Protein AF-0000000072234575 (afdb_homodimer)

Foldseek 3Di:
DVLVVLQVLCCCLLPVLLVVQCVVCVVVVPPVSNVLSVLLPVVSVVVVVVCVVCVVVCVVPPCSSVVSSVLSCCSRPVVNCNSVCCCVPPVVVVCVVCVVVVVVVVVVVVVVVLVVVVVVVVVVCVVCVVVVNHDPPPPPVSPPPCPDVVVVVVVVVVVVVVVD/DVLVVLQVLCCCLLPVLLVVQCVVCVVVVPPVSNVLSVLLPVVSVVVVVVCVVCVVVCVVPPCSSVVSSVLSCCSRPVVNCNSVCCCVPPVVVVCVVCVVVVVVVVVVVVVVVLVVVVVVVVVVCVVCVVVVNHDPPPPPVSPPPCPDVVVVVVVVVVVVVVVD

pLDDT: mean 76.98, std 18.95, range [28.36, 96.62]

Radius of gyration: 22.94 Å; Cα contacts (8 Å, |Δi|>4): 245; chains: 2; bounding box: 50×70×57 Å

Structure (mmCIF, N/CA/C/O backbone):
data_AF-0000000072234575-model_v1
#
loop_
_entity.id
_entity.type
_entity.pdbx_description
1 polymer 'HVA22 family protein'
#
loop_
_atom_site.group_PDB
_atom_site.id
_atom_site.type_symbol
_atom_site.label_atom_id
_atom_site.label_alt_id
_atom_site.label_comp_id
_atom_site.label_asym_id
_atom_site.label_entity_id
_atom_site.label_seq_id
_atom_site.pdbx_PDB_ins_code
_atom_site.Cartn_x
_atom_site.Cartn_y
_atom_site.Cartn_z
_atom_site.occupancy
_atom_site.B_iso_or_equiv
_atom_site.auth_seq_id
_atom_site.auth_comp_id
_atom_site.auth_asym_id
_atom_site.auth_atom_id
_atom_site.pdbx_PDB_model_num
ATOM 1 N N . MET A 1 1 ? 18.484 14.484 13.156 1 50.19 1 MET A N 1
ATOM 2 C CA . MET A 1 1 ? 17.422 14.102 14.078 1 50.19 1 MET A CA 1
ATOM 3 C C . MET A 1 1 ? 16.062 14.266 13.43 1 50.19 1 MET A C 1
ATOM 5 O O . MET A 1 1 ? 15.211 13.375 13.531 1 50.19 1 MET A O 1
ATOM 9 N N . GLY A 1 2 ? 15.859 15.5 12.727 1 59.53 2 GLY A N 1
ATOM 10 C CA . GLY A 1 2 ? 14.609 15.844 12.07 1 59.53 2 GLY A CA 1
ATOM 11 C C . GLY A 1 2 ? 14.203 14.852 11.008 1 59.53 2 GLY A C 1
ATOM 12 O O . GLY A 1 2 ? 13.031 14.477 10.906 1 59.53 2 GLY A O 1
ATOM 13 N N . ASN A 1 3 ? 15.18 14.156 10.57 1 73.94 3 ASN A N 1
ATOM 14 C CA . ASN A 1 3 ? 14.961 13.219 9.469 1 73.94 3 ASN A CA 1
ATOM 15 C C . ASN A 1 3 ? 14.406 11.891 9.977 1 73.94 3 ASN A C 1
ATOM 17 O O . ASN A 1 3 ? 13.5 11.32 9.367 1 73.94 3 ASN A O 1
ATOM 21 N N . THR A 1 4 ? 14.844 11.617 11.211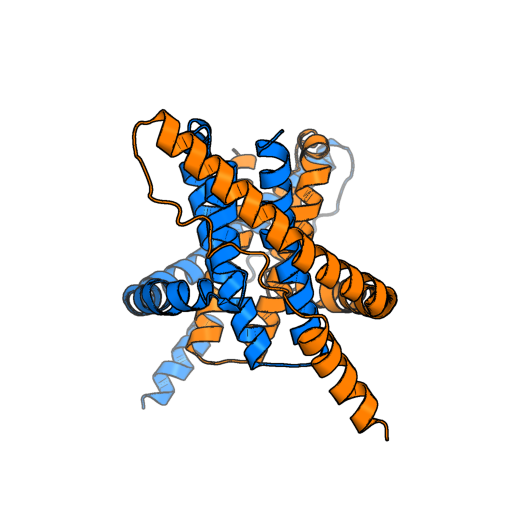 1 79.5 4 THR A N 1
ATOM 22 C CA . THR A 1 4 ? 14.398 10.352 11.773 1 79.5 4 THR A CA 1
ATOM 23 C C . THR A 1 4 ? 12.922 10.43 12.172 1 79.5 4 THR A C 1
ATOM 25 O O . THR A 1 4 ? 12.164 9.477 11.945 1 79.5 4 THR A O 1
ATOM 28 N N . ILE A 1 5 ? 12.562 11.531 12.703 1 81.81 5 ILE A N 1
ATOM 29 C CA . ILE A 1 5 ? 11.172 11.727 13.117 1 81.81 5 ILE A CA 1
ATOM 30 C C . ILE A 1 5 ? 10.266 11.711 11.891 1 81.81 5 ILE A C 1
ATOM 32 O O . ILE A 1 5 ? 9.188 11.117 11.914 1 81.81 5 ILE A O 1
ATOM 36 N N . SER A 1 6 ? 10.805 12.359 10.906 1 84.25 6 SER A N 1
ATOM 37 C CA . SER A 1 6 ? 10.016 12.398 9.672 1 84.25 6 SER A CA 1
ATOM 38 C C . SER A 1 6 ? 9.891 11.016 9.047 1 84.25 6 SER A C 1
ATOM 40 O O . SER A 1 6 ? 8.828 10.648 8.547 1 84.25 6 SER A O 1
ATOM 42 N N . LYS A 1 7 ? 10.906 10.328 9.172 1 85.25 7 LYS A N 1
ATOM 43 C CA . LYS A 1 7 ? 10.883 8.969 8.633 1 85.25 7 LYS A CA 1
ATOM 44 C C . LYS A 1 7 ? 9.922 8.086 9.422 1 85.25 7 LYS A C 1
ATOM 46 O O . LYS A 1 7 ? 9.203 7.273 8.836 1 85.25 7 LYS A O 1
ATOM 51 N N . LEU A 1 8 ? 9.961 8.203 10.68 1 85.44 8 LEU A N 1
ATOM 52 C CA . LEU A 1 8 ? 9.031 7.457 11.516 1 85.44 8 LEU A CA 1
ATOM 53 C C . LEU A 1 8 ? 7.594 7.852 11.211 1 85.44 8 LEU A C 1
ATOM 55 O O . LEU A 1 8 ? 6.715 6.988 11.125 1 85.44 8 LEU A O 1
ATOM 59 N N . GLY A 1 9 ? 7.402 9.117 11.07 1 87.25 9 GLY A N 1
ATOM 60 C CA . GLY A 1 9 ? 6.074 9.602 10.719 1 87.25 9 GLY A CA 1
ATOM 61 C C . GLY A 1 9 ? 5.566 9.062 9.398 1 87.25 9 GLY A C 1
ATOM 62 O O . GLY A 1 9 ? 4.391 8.711 9.281 1 87.25 9 GLY A O 1
ATOM 63 N N . CYS A 1 10 ? 6.449 8.969 8.461 1 88.62 10 CYS A N 1
ATOM 64 C CA . CYS A 1 10 ? 6.082 8.43 7.152 1 8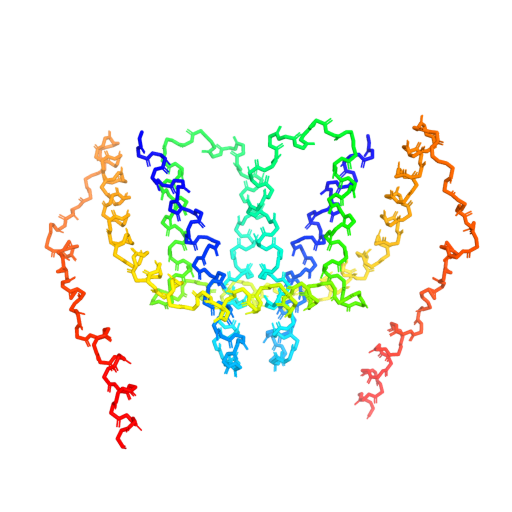8.62 10 CYS A CA 1
ATOM 65 C C . CYS A 1 10 ? 5.629 6.98 7.27 1 88.62 10 CYS A C 1
ATOM 67 O O . CYS A 1 10 ? 4.664 6.57 6.621 1 88.62 10 CYS A O 1
ATOM 69 N N . ASN A 1 11 ? 6.27 6.254 8.148 1 88.81 11 ASN A N 1
ATOM 70 C CA . ASN A 1 11 ? 5.891 4.859 8.344 1 88.81 11 ASN A CA 1
ATOM 71 C C . ASN A 1 11 ? 4.566 4.738 9.094 1 88.81 11 ASN A C 1
ATOM 73 O O . ASN A 1 11 ? 3.717 3.92 8.734 1 88.81 11 ASN A O 1
ATOM 77 N N . VAL A 1 12 ? 4.387 5.512 10.023 1 89.12 12 VAL A N 1
ATOM 78 C CA . VAL A 1 12 ? 3.186 5.449 10.859 1 89.12 12 VAL A CA 1
ATOM 79 C C . VAL A 1 12 ? 1.966 5.855 10.031 1 89.12 12 VAL A C 1
ATOM 81 O O . VAL A 1 12 ? 0.975 5.125 9.977 1 89.12 12 VAL A O 1
ATOM 84 N N . PHE A 1 13 ? 2.096 6.945 9.328 1 89.56 13 PHE A N 1
ATOM 85 C CA . PHE A 1 13 ? 0.929 7.477 8.633 1 89.56 13 PHE A CA 1
ATOM 86 C C . PHE A 1 13 ? 0.801 6.867 7.242 1 89.56 13 PHE A C 1
ATOM 88 O O . PHE A 1 13 ? -0.283 6.867 6.656 1 89.56 13 PHE A O 1
ATOM 95 N N . GLY A 1 14 ? 1.892 6.375 6.781 1 91.12 14 GLY A N 1
ATOM 96 C CA . GLY A 1 14 ? 1.865 5.75 5.469 1 91.12 14 GLY A CA 1
ATOM 97 C C . GLY A 1 14 ? 1.435 4.297 5.508 1 91.12 14 GLY A C 1
ATOM 98 O O . GLY A 1 14 ? 0.97 3.754 4.5 1 91.12 14 GLY A O 1
ATOM 99 N N . TYR A 1 15 ? 1.556 3.678 6.691 1 92.56 15 TYR A N 1
ATOM 100 C CA . TYR A 1 15 ? 1.275 2.248 6.754 1 92.56 15 TYR A CA 1
ATOM 101 C C . TYR A 1 15 ? 0.407 1.914 7.961 1 92.56 15 TYR A C 1
ATOM 103 O O . TYR A 1 15 ? -0.751 1.521 7.812 1 92.56 15 TYR A O 1
ATOM 111 N N . PHE A 1 16 ? 0.84 2.264 9.109 1 89.62 16 PHE A N 1
ATOM 112 C CA . PHE A 1 16 ? 0.189 1.789 10.32 1 89.62 16 PHE A CA 1
ATOM 113 C C . PHE A 1 16 ? -1.211 2.377 10.453 1 89.62 16 PHE A C 1
ATOM 115 O O . PHE A 1 16 ? -2.17 1.655 10.734 1 89.62 16 PHE A O 1
ATOM 122 N N . TYR A 1 17 ? -1.3 3.594 10.234 1 90.19 17 TYR A N 1
ATOM 123 C CA . TYR A 1 17 ? -2.586 4.262 10.398 1 90.19 17 TYR A CA 1
ATOM 124 C C . TYR A 1 17 ? -3.6 3.744 9.383 1 90.19 17 TYR A C 1
ATOM 126 O O . TYR A 1 17 ? -4.699 3.32 9.758 1 90.19 17 TYR A O 1
ATOM 134 N N . PRO A 1 18 ? -3.229 3.752 8.141 1 92.38 18 PRO A N 1
ATOM 135 C CA . PRO A 1 18 ? -4.18 3.201 7.176 1 92.38 18 PRO A CA 1
ATOM 136 C C . PRO A 1 18 ? -4.504 1.732 7.438 1 92.38 18 PRO A C 1
ATOM 138 O O . PRO A 1 18 ? -5.621 1.287 7.172 1 92.38 18 PRO A O 1
ATOM 141 N N . ILE A 1 19 ? -3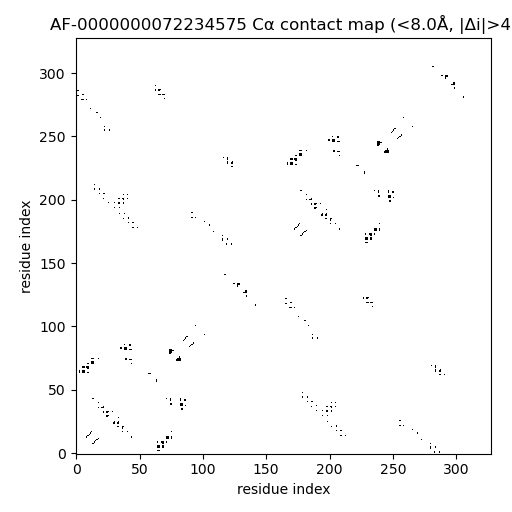.525 0.956 7.887 1 92.88 19 ILE A N 1
ATOM 142 C CA . ILE A 1 19 ? -3.758 -0.449 8.203 1 92.88 19 ILE A CA 1
ATOM 143 C C . ILE A 1 19 ? -4.844 -0.566 9.273 1 92.88 19 ILE A C 1
ATOM 145 O O . ILE A 1 19 ? -5.793 -1.336 9.117 1 92.88 19 ILE A O 1
ATOM 149 N N . TYR A 1 20 ? -4.699 0.208 10.234 1 90.88 20 TYR A N 1
ATOM 150 C CA . TYR A 1 20 ? -5.652 0.19 11.336 1 90.88 20 TYR A CA 1
ATOM 151 C C . TYR A 1 20 ? -7.047 0.584 10.867 1 90.88 20 TYR A C 1
ATOM 153 O O . TYR A 1 20 ? -8.031 -0.083 11.195 1 90.88 20 TYR A O 1
ATOM 161 N N . CYS A 1 21 ? -7.207 1.616 10.18 1 91.94 21 CYS A N 1
ATOM 162 C CA . CYS A 1 21 ? -8.492 2.117 9.719 1 91.94 21 CYS A CA 1
ATOM 163 C C . CYS A 1 21 ? -9.148 1.138 8.75 1 91.94 21 CYS A C 1
ATOM 165 O O . CYS A 1 21 ? -10.359 0.933 8.797 1 91.94 21 CYS A O 1
ATOM 167 N N . THR A 1 22 ? -8.32 0.582 7.887 1 94.69 22 THR A N 1
ATOM 168 C CA . THR A 1 22 ? -8.844 -0.399 6.945 1 94.69 22 THR A CA 1
ATOM 169 C C . THR A 1 22 ? -9.359 -1.633 7.68 1 94.69 22 THR A C 1
ATOM 171 O O . THR A 1 22 ? -10.438 -2.143 7.371 1 94.69 22 THR A O 1
ATOM 174 N N . LEU A 1 23 ? -8.609 -2.047 8.672 1 93.62 23 LEU A N 1
ATOM 175 C CA . LEU A 1 23 ? -9.016 -3.197 9.469 1 93.62 23 LEU A CA 1
ATOM 176 C C . LEU A 1 23 ? -10.344 -2.928 10.172 1 93.62 23 LEU A C 1
ATOM 178 O O . LEU A 1 23 ? -11.227 -3.791 10.195 1 93.62 23 LEU A O 1
ATOM 182 N N . THR A 1 24 ? -10.422 -1.809 10.742 1 92.31 24 THR A N 1
ATOM 183 C CA . THR A 1 24 ? -11.641 -1.434 11.453 1 92.31 24 THR A CA 1
ATOM 184 C C . THR A 1 24 ? -12.828 -1.373 10.5 1 92.31 24 THR A C 1
ATOM 186 O O . THR A 1 24 ? -13.922 -1.85 10.828 1 92.31 24 THR A O 1
ATOM 189 N N . ALA A 1 25 ? -12.633 -0.806 9.328 1 94.31 25 ALA A N 1
ATOM 190 C CA . ALA A 1 25 ? -13.703 -0.698 8.336 1 94.31 25 ALA A CA 1
ATOM 191 C C . ALA A 1 25 ? -14.148 -2.078 7.863 1 94.31 25 ALA A C 1
ATOM 193 O O . ALA A 1 25 ? -15.344 -2.322 7.688 1 94.31 25 ALA A O 1
ATOM 194 N N . LEU A 1 26 ? -13.18 -2.943 7.66 1 95.25 26 LEU A N 1
ATOM 195 C CA . LEU A 1 26 ? -13.477 -4.289 7.188 1 95.25 26 LEU A CA 1
ATOM 196 C C . LEU A 1 26 ? -14.18 -5.102 8.266 1 95.25 26 LEU A C 1
ATOM 198 O O . LEU A 1 26 ? -15.156 -5.801 7.988 1 95.25 26 LEU A O 1
ATOM 202 N N . LYS A 1 27 ? -13.68 -5.004 9.461 1 92.69 27 LYS A N 1
ATOM 203 C CA . LYS A 1 27 ? -14.266 -5.734 10.586 1 92.69 27 LYS A CA 1
ATOM 204 C C . LYS A 1 27 ? -15.711 -5.312 10.82 1 92.69 27 LYS A C 1
ATOM 206 O O . LYS A 1 27 ? -16.578 -6.152 11.086 1 92.69 27 LYS A O 1
ATOM 211 N N . ASN A 1 28 ? -15.953 -4.004 10.719 1 93.19 28 ASN A N 1
ATOM 212 C CA . ASN A 1 28 ? -17.297 -3.465 10.961 1 93.19 28 ASN A CA 1
ATOM 213 C C . ASN A 1 28 ? -18.156 -3.518 9.703 1 93.19 28 ASN A C 1
ATOM 215 O O . ASN A 1 28 ? -19.297 -3.066 9.711 1 93.19 28 ASN A O 1
ATOM 219 N N . ASN A 1 29 ? -17.656 -4.02 8.648 1 94.12 29 ASN A N 1
ATOM 220 C CA . ASN A 1 29 ? -18.359 -4.148 7.379 1 94.12 29 ASN A CA 1
ATOM 221 C C . ASN A 1 29 ? -18.922 -2.809 6.906 1 94.12 29 ASN A C 1
ATOM 223 O O . ASN A 1 29 ? -20.094 -2.711 6.551 1 94.12 29 ASN A O 1
ATOM 227 N N . GLU A 1 30 ? -18.125 -1.789 7.023 1 95.88 30 GLU A N 1
ATOM 228 C CA . GLU A 1 30 ? -18.469 -0.458 6.543 1 95.88 30 GLU A CA 1
ATOM 229 C C . GLU A 1 30 ? -18.016 -0.25 5.102 1 95.88 30 GLU A C 1
ATOM 231 O O . GLU A 1 30 ? -16.875 0.155 4.859 1 95.88 30 GLU A O 1
ATOM 236 N N . ASP A 1 31 ? -18.875 -0.335 4.211 1 95.44 31 ASP A N 1
ATOM 237 C CA . ASP A 1 31 ? -18.531 -0.353 2.789 1 95.44 31 ASP A CA 1
ATOM 238 C C . ASP A 1 31 ? -17.969 0.991 2.344 1 95.44 31 ASP A C 1
ATOM 240 O O . ASP A 1 31 ? -16.969 1.037 1.624 1 95.44 31 ASP A O 1
ATOM 244 N N . GLU A 1 32 ? -18.594 2.049 2.795 1 94.94 32 GLU A N 1
ATOM 245 C CA . GLU A 1 32 ? -18.156 3.373 2.363 1 94.94 32 GLU A CA 1
ATOM 246 C C . GLU A 1 32 ? -16.766 3.699 2.9 1 94.94 32 GLU A C 1
ATOM 248 O O . GLU A 1 32 ? -15.93 4.23 2.176 1 94.94 32 GLU A O 1
ATOM 253 N N . LYS A 1 33 ? -16.531 3.365 4.164 1 95 33 LYS A N 1
ATOM 254 C CA . LYS A 1 33 ? -15.211 3.578 4.754 1 95 33 LYS A CA 1
ATOM 255 C C . LYS A 1 33 ? -14.156 2.703 4.082 1 95 33 LYS A C 1
ATOM 257 O O . LYS A 1 33 ? -13.023 3.133 3.889 1 95 33 LYS A O 1
ATOM 262 N N . THR A 1 34 ? -14.633 1.516 3.756 1 96.38 34 THR A N 1
ATOM 263 C CA . THR A 1 34 ? -13.719 0.612 3.068 1 96.38 34 THR A CA 1
ATOM 264 C C . THR A 1 34 ? -13.305 1.187 1.716 1 96.38 34 THR A C 1
ATOM 266 O O . THR A 1 34 ? -12.141 1.098 1.328 1 96.38 34 THR A O 1
ATOM 269 N N . LYS A 1 35 ? -14.219 1.772 1.039 1 96.19 35 LYS A N 1
ATOM 270 C CA . LYS A 1 35 ? -13.922 2.402 -0.244 1 96.19 35 LYS A CA 1
ATOM 271 C C . LYS A 1 35 ? -12.953 3.57 -0.07 1 96.19 35 LYS A C 1
ATOM 273 O O . LYS A 1 35 ? -12.062 3.77 -0.895 1 96.19 35 LYS A O 1
ATOM 278 N N . GLU A 1 36 ? -13.18 4.281 0.968 1 95.62 36 GLU A N 1
ATOM 279 C CA . GLU A 1 36 ? -12.312 5.426 1.256 1 95.62 36 GLU A CA 1
ATOM 280 C C . GLU A 1 36 ? -10.867 4.984 1.441 1 95.62 36 GLU A C 1
ATOM 282 O O . GLU A 1 36 ? -9.953 5.598 0.886 1 95.62 36 GLU A O 1
ATOM 287 N N . TRP A 1 37 ? -10.75 3.973 2.209 1 95.81 37 TRP A N 1
ATOM 288 C CA . TRP A 1 37 ? -9.391 3.512 2.494 1 95.81 37 TRP A CA 1
ATOM 289 C C . TRP A 1 37 ? -8.797 2.793 1.287 1 95.81 37 TRP A C 1
ATOM 291 O O . TRP A 1 37 ? -7.582 2.842 1.066 1 95.81 37 TRP A O 1
ATOM 301 N N . ALA A 1 38 ? -9.656 2.156 0.487 1 96.62 38 ALA A N 1
ATOM 302 C CA . ALA A 1 38 ? -9.172 1.592 -0.77 1 96.62 38 ALA A CA 1
ATOM 303 C C . ALA A 1 38 ? -8.617 2.68 -1.685 1 96.62 38 ALA A C 1
ATOM 305 O O . ALA A 1 38 ? -7.578 2.496 -2.318 1 96.62 38 ALA A O 1
ATOM 306 N N . ARG A 1 39 ? -9.289 3.779 -1.711 1 95.94 39 ARG A N 1
ATOM 307 C CA . ARG A 1 39 ? -8.812 4.922 -2.486 1 95.94 39 ARG A CA 1
ATOM 308 C C . ARG A 1 39 ? -7.484 5.43 -1.949 1 95.94 39 ARG A C 1
ATOM 310 O O . ARG A 1 39 ? -6.578 5.754 -2.723 1 95.94 39 ARG A O 1
ATOM 317 N N . ASN A 1 40 ? -7.484 5.496 -0.716 1 96.38 40 ASN A N 1
ATOM 318 C CA . ASN A 1 40 ? -6.254 5.953 -0.079 1 96.38 40 ASN A CA 1
ATOM 319 C C . ASN A 1 40 ? -5.07 5.062 -0.438 1 96.38 40 ASN A C 1
ATOM 321 O O . ASN A 1 40 ? -4 5.559 -0.8 1 96.38 40 ASN A O 1
ATOM 325 N N . TRP A 1 41 ? -5.215 3.744 -0.349 1 95.69 41 TRP A N 1
ATOM 326 C CA . TRP A 1 41 ? -4.16 2.795 -0.695 1 95.69 41 TRP A CA 1
ATOM 327 C C . TRP A 1 41 ? -3.76 2.936 -2.16 1 95.69 41 TRP A C 1
ATOM 329 O O . TRP A 1 41 ? -2.578 2.85 -2.498 1 95.69 41 TRP A O 1
ATOM 339 N N . LEU A 1 42 ? -4.754 3.072 -2.959 1 95.5 42 LEU A N 1
ATOM 340 C CA . LEU A 1 42 ? -4.52 3.252 -4.387 1 95.5 42 LEU A CA 1
ATOM 341 C C . LEU A 1 42 ? -3.607 4.445 -4.645 1 95.5 42 LEU A C 1
ATOM 343 O O . LEU A 1 42 ? -2.605 4.324 -5.352 1 95.5 42 LEU A O 1
ATOM 347 N N . VAL A 1 43 ? -3.902 5.555 -4.066 1 95.88 43 VAL A N 1
ATOM 348 C CA . VAL A 1 43 ? -3.158 6.789 -4.281 1 95.88 43 VAL A CA 1
ATOM 349 C C . VAL A 1 43 ? -1.772 6.676 -3.648 1 95.88 43 VAL A C 1
ATOM 351 O O . VAL A 1 43 ? -0.771 7.059 -4.258 1 95.88 43 VAL A O 1
ATOM 354 N N . LEU A 1 44 ? -1.722 6.156 -2.422 1 95.44 44 LEU A N 1
ATOM 355 C CA . LEU A 1 44 ? -0.447 5.949 -1.744 1 95.44 44 LEU A CA 1
ATOM 356 C C . LEU A 1 44 ? 0.464 5.043 -2.564 1 95.44 44 LEU A C 1
ATOM 358 O O . LEU A 1 44 ? 1.67 5.281 -2.654 1 95.44 44 LEU A O 1
ATOM 362 N N . SER A 1 45 ? -0.114 3.977 -3.143 1 93.44 45 SER A N 1
ATOM 363 C CA . SER A 1 45 ? 0.668 3.045 -3.947 1 93.44 45 SER A CA 1
ATOM 364 C C . SER A 1 45 ? 1.242 3.729 -5.184 1 93.44 45 SER A C 1
ATOM 366 O O . SER A 1 45 ? 2.379 3.457 -5.578 1 93.44 45 SER A O 1
ATOM 368 N N . CYS A 1 46 ? 0.434 4.539 -5.844 1 92.25 46 CYS A N 1
ATOM 369 C CA . CYS A 1 46 ? 0.924 5.316 -6.973 1 92.25 46 CYS A CA 1
ATOM 370 C C . CYS A 1 46 ? 2.074 6.227 -6.551 1 92.25 46 CYS A C 1
ATOM 372 O O . CYS A 1 46 ? 3.062 6.359 -7.273 1 92.25 46 CYS A O 1
ATOM 374 N N . PHE A 1 47 ? 1.911 6.84 -5.414 1 92.44 47 PHE A N 1
ATOM 375 C CA . PHE A 1 47 ? 2.961 7.699 -4.875 1 92.44 47 PHE A CA 1
ATOM 376 C C . PHE A 1 47 ? 4.23 6.898 -4.609 1 92.44 47 PHE A C 1
ATOM 378 O O . PHE A 1 47 ? 5.328 7.332 -4.961 1 92.44 47 PHE A O 1
ATOM 385 N N . PHE A 1 48 ? 4.125 5.66 -3.99 1 87.44 48 PHE A N 1
ATOM 386 C CA . PHE A 1 48 ? 5.285 4.828 -3.676 1 87.44 48 PHE A CA 1
ATOM 387 C C . PHE A 1 48 ? 5.988 4.379 -4.949 1 87.44 48 PHE A C 1
ATOM 389 O O . PHE A 1 48 ? 7.219 4.324 -4.996 1 87.44 48 PHE A O 1
ATOM 396 N N . LEU A 1 49 ? 5.234 4.121 -5.965 1 86.25 49 LEU A N 1
ATOM 397 C CA . LEU A 1 49 ? 5.805 3.738 -7.254 1 86.25 49 LEU A CA 1
ATOM 398 C C . LEU A 1 49 ? 6.594 4.891 -7.863 1 86.25 49 LEU A C 1
ATOM 400 O O . LEU A 1 49 ? 7.688 4.688 -8.398 1 86.25 49 LEU A O 1
ATOM 404 N N . SER A 1 50 ? 5.992 6.043 -7.828 1 86.62 50 SER A N 1
ATOM 405 C CA . SER A 1 50 ? 6.664 7.227 -8.359 1 86.62 50 SER A CA 1
ATOM 406 C C . SER A 1 50 ? 7.953 7.516 -7.602 1 86.62 50 SER A C 1
ATOM 408 O O . SER A 1 50 ? 8.938 7.973 -8.188 1 86.62 50 SER A O 1
ATOM 410 N N . GLU A 1 51 ? 7.871 7.289 -6.309 1 82.62 51 GLU A N 1
ATOM 411 C CA . GLU A 1 51 ? 9.047 7.512 -5.477 1 82.62 51 GLU A CA 1
ATOM 412 C C . GLU A 1 51 ? 10.203 6.598 -5.891 1 82.62 51 GLU A C 1
ATOM 414 O O . GLU A 1 51 ? 11.367 6.984 -5.812 1 82.62 51 GLU A O 1
ATOM 419 N N . ARG A 1 52 ? 9.883 5.438 -6.297 1 78.06 52 ARG A N 1
ATOM 420 C CA . ARG A 1 52 ? 10.914 4.5 -6.734 1 78.06 52 ARG A CA 1
ATOM 421 C C . ARG A 1 52 ? 11.703 5.066 -7.906 1 78.06 52 ARG A C 1
ATOM 423 O O . ARG A 1 52 ? 12.906 4.816 -8.031 1 78.06 52 ARG A O 1
ATOM 430 N N . LEU A 1 53 ? 11.078 5.863 -8.734 1 74 53 LEU A N 1
ATOM 431 C CA . LEU A 1 53 ? 11.727 6.473 -9.891 1 74 53 LEU A CA 1
ATOM 432 C C . LEU A 1 53 ? 12.484 7.734 -9.484 1 74 53 LEU A C 1
ATOM 434 O O . LEU A 1 53 ? 13.57 8 -10 1 74 53 LEU A O 1
ATOM 438 N N . VAL A 1 54 ? 11.977 8.406 -8.547 1 71.44 54 VAL A N 1
ATOM 439 C CA . VAL A 1 54 ? 12.484 9.734 -8.227 1 71.44 54 VAL A CA 1
ATOM 440 C C . VAL A 1 54 ? 13.461 9.648 -7.059 1 71.44 54 VAL A C 1
ATOM 442 O O . VAL A 1 54 ? 14.312 10.523 -6.891 1 71.44 54 VAL A O 1
ATOM 445 N N . GLU A 1 55 ? 13.359 8.523 -6.281 1 70.31 55 GLU A N 1
ATOM 446 C CA . GLU A 1 55 ? 14.125 8.391 -5.047 1 70.31 55 GLU A CA 1
ATOM 447 C C . GLU A 1 55 ? 15.609 8.68 -5.285 1 70.31 55 GLU A C 1
ATOM 449 O O . GLU A 1 55 ? 16.234 9.414 -4.523 1 70.31 55 GLU A O 1
ATOM 454 N N . PRO A 1 56 ? 16.109 8.117 -6.27 1 68.81 56 PRO A N 1
ATOM 455 C CA . PRO A 1 56 ? 17.531 8.406 -6.477 1 68.81 56 PRO A CA 1
ATOM 456 C C . PRO A 1 56 ? 17.812 9.898 -6.691 1 68.81 56 PRO A C 1
ATOM 458 O O . PRO A 1 56 ? 18.875 10.391 -6.32 1 68.81 56 PRO A O 1
ATOM 461 N N . LEU A 1 57 ? 16.797 10.594 -7.184 1 65.62 57 LEU A N 1
ATOM 462 C CA . LEU A 1 57 ? 16.969 12.016 -7.453 1 65.62 57 LEU A CA 1
ATOM 463 C C . LEU A 1 57 ? 16.656 12.844 -6.211 1 65.62 57 LEU A C 1
ATOM 465 O O . LEU A 1 57 ? 17.344 13.828 -5.926 1 65.62 57 LEU A O 1
ATOM 469 N N . LEU A 1 58 ? 15.734 12.445 -5.504 1 68.06 58 LEU A N 1
ATOM 470 C CA . LEU A 1 58 ? 15.227 13.266 -4.41 1 68.06 58 LEU A CA 1
ATOM 471 C C . LEU A 1 58 ? 16.078 13.102 -3.16 1 68.06 58 LEU A C 1
ATOM 473 O O . LEU A 1 58 ? 16.062 13.945 -2.264 1 68.06 58 LEU A O 1
ATOM 477 N N . GLN A 1 59 ? 16.844 12.055 -3.197 1 63.22 59 GLN A N 1
ATOM 478 C CA . GLN A 1 59 ? 17.734 11.883 -2.053 1 63.22 59 GLN A CA 1
ATOM 479 C C . GLN A 1 59 ? 18.672 13.078 -1.898 1 63.22 59 GLN A C 1
ATOM 481 O O . GLN A 1 59 ? 19.203 13.312 -0.817 1 63.22 59 GLN A O 1
ATOM 486 N N . VAL A 1 60 ? 18.688 13.875 -2.928 1 65.31 60 VAL A N 1
ATOM 487 C CA . VAL A 1 60 ? 19.594 15.016 -2.848 1 65.31 60 VAL A CA 1
ATOM 488 C C . VAL A 1 60 ? 18.891 16.188 -2.16 1 65.31 60 VAL A C 1
ATOM 490 O O . VAL A 1 60 ? 19.531 17.109 -1.679 1 65.31 60 VAL A O 1
ATOM 493 N N . LEU A 1 61 ? 17.703 16.156 -1.965 1 74.62 61 LEU A N 1
ATOM 494 C CA . LEU A 1 61 ? 16.969 17.266 -1.364 1 74.62 61 LEU A CA 1
ATOM 495 C C . LEU A 1 61 ? 16.984 17.172 0.157 1 74.62 61 LEU A C 1
ATOM 497 O O . LEU A 1 61 ? 16.609 16.141 0.717 1 74.62 61 LEU A O 1
ATOM 501 N N . PRO A 1 62 ? 17.625 18.125 0.973 1 73.81 62 PRO A N 1
ATOM 502 C CA . PRO A 1 62 ? 17.75 18.078 2.432 1 73.81 62 PRO A CA 1
ATOM 503 C C . PRO A 1 62 ? 16.406 17.953 3.141 1 73.81 62 PRO A C 1
ATOM 505 O O . PRO A 1 62 ? 16.328 17.359 4.223 1 73.81 62 PRO A O 1
ATOM 508 N N . LEU A 1 63 ? 15.336 18.281 2.494 1 82.81 63 LEU A N 1
ATOM 509 C CA . LEU A 1 63 ? 14.031 18.234 3.146 1 82.81 63 LEU A CA 1
ATOM 510 C C . LEU A 1 63 ? 13.109 17.234 2.455 1 82.81 63 LEU A C 1
ATOM 512 O O . LEU A 1 63 ? 11.891 17.406 2.453 1 82.81 63 LEU A O 1
ATOM 516 N N . TYR A 1 64 ? 13.68 16.219 2.092 1 84.5 64 TYR A N 1
ATOM 517 C CA . TYR A 1 64 ? 12.875 15.25 1.345 1 84.5 64 TYR A CA 1
ATOM 518 C C . TYR A 1 64 ? 11.914 14.508 2.268 1 84.5 64 TYR A C 1
ATOM 520 O O . TYR A 1 64 ? 10.727 14.367 1.952 1 84.5 64 TYR A O 1
ATOM 528 N N . ALA A 1 65 ? 12.477 14.055 3.412 1 83.81 65 ALA A N 1
ATOM 529 C CA . ALA A 1 65 ? 11.664 13.273 4.34 1 83.81 65 ALA A CA 1
ATOM 530 C C . ALA A 1 65 ? 10.5 14.102 4.879 1 83.81 65 ALA A C 1
ATOM 532 O O . ALA A 1 65 ? 9.398 13.578 5.078 1 83.81 65 ALA A O 1
ATOM 533 N N . GLU A 1 66 ? 10.781 15.312 5.102 1 85.31 66 GLU A N 1
ATOM 534 C CA . GLU A 1 66 ? 9.75 16.203 5.621 1 85.31 66 GLU A CA 1
ATOM 535 C C . GLU A 1 66 ? 8.664 16.453 4.578 1 85.31 66 GLU A C 1
ATOM 537 O O . GLU A 1 66 ? 7.469 16.422 4.895 1 85.31 66 GLU A O 1
ATOM 542 N N . VAL A 1 67 ? 9.109 16.734 3.42 1 86.44 67 VAL A N 1
ATOM 543 C CA . VAL A 1 67 ? 8.156 16.984 2.344 1 86.44 67 VAL A CA 1
ATOM 544 C C . VAL A 1 67 ? 7.316 15.727 2.09 1 86.44 67 VAL A C 1
ATOM 546 O O . VAL A 1 67 ? 6.098 15.812 1.924 1 86.44 67 VAL A O 1
ATOM 549 N N . LYS A 1 68 ? 7.996 14.633 2.107 1 89.12 68 LYS A N 1
ATOM 550 C CA . LYS A 1 68 ? 7.305 13.359 1.928 1 89.12 68 LYS A CA 1
ATOM 551 C C . LYS A 1 68 ? 6.262 13.133 3.02 1 89.12 68 LYS A C 1
ATOM 553 O O . LYS A 1 68 ? 5.148 12.695 2.74 1 89.12 68 LYS A O 1
ATOM 558 N N . LEU A 1 69 ? 6.609 13.422 4.164 1 90.12 69 LEU A N 1
ATOM 559 C CA . LEU A 1 69 ? 5.695 13.25 5.289 1 90.12 69 LEU A CA 1
ATOM 560 C C . LEU A 1 69 ? 4.469 14.141 5.133 1 90.12 69 LEU A C 1
ATOM 562 O O . LEU A 1 69 ? 3.342 13.703 5.383 1 90.12 69 LEU A O 1
ATOM 566 N N . VAL A 1 70 ? 4.652 15.328 4.766 1 88.31 70 VAL A N 1
ATOM 567 C CA . VAL A 1 70 ? 3.541 16.25 4.559 1 88.31 70 VAL A CA 1
ATOM 568 C C . VAL A 1 70 ? 2.59 15.688 3.506 1 88.31 70 VAL A C 1
ATOM 570 O O . VAL A 1 70 ? 1.368 15.734 3.674 1 88.31 70 VAL A O 1
ATOM 573 N N . LEU A 1 71 ? 3.125 15.211 2.469 1 91 71 LEU A N 1
ATOM 574 C CA . LEU A 1 71 ? 2.322 14.633 1.394 1 91 71 LEU A CA 1
ATOM 575 C C . LEU A 1 71 ? 1.525 13.43 1.892 1 91 71 LEU A C 1
ATOM 577 O O . LEU A 1 71 ? 0.331 13.312 1.611 1 91 71 LEU A O 1
ATOM 581 N N . ILE A 1 72 ? 2.152 12.617 2.668 1 92.81 72 ILE A N 1
ATOM 582 C CA . ILE A 1 72 ? 1.509 11.414 3.189 1 92.81 72 ILE A CA 1
ATOM 583 C C . ILE A 1 72 ? 0.389 11.805 4.152 1 92.81 72 ILE A C 1
ATOM 585 O O . ILE A 1 72 ? -0.692 11.211 4.129 1 92.81 72 ILE A O 1
ATOM 589 N N . LEU A 1 73 ? 0.598 12.766 4.961 1 89.69 73 LEU A N 1
ATOM 590 C CA . LEU A 1 73 ? -0.427 13.242 5.879 1 89.69 73 LEU A CA 1
ATOM 591 C C . LEU A 1 73 ? -1.619 13.812 5.113 1 89.69 73 LEU A C 1
ATOM 593 O O . LEU A 1 73 ? -2.771 13.547 5.469 1 89.69 73 LEU A O 1
ATOM 597 N N . TRP A 1 74 ? -1.276 14.539 4.129 1 91.25 74 TRP A N 1
ATOM 598 C CA . TRP A 1 74 ? -2.326 15.117 3.297 1 91.25 74 TRP A CA 1
ATOM 599 C C . TRP A 1 74 ? -3.178 14.023 2.66 1 91.25 74 TRP A C 1
ATOM 601 O O . TRP A 1 74 ? -4.406 14.141 2.604 1 91.25 74 TRP A O 1
ATOM 611 N N . LEU A 1 75 ? -2.648 13.047 2.312 1 93 75 LEU A N 1
ATOM 612 C CA . LEU A 1 75 ? -3.342 11.969 1.624 1 93 75 LEU A CA 1
ATOM 613 C C . LEU A 1 75 ? -4.09 11.086 2.615 1 93 75 LEU A C 1
ATOM 615 O O . LEU A 1 75 ? -5.203 10.633 2.334 1 93 75 LEU A O 1
ATOM 619 N N . THR A 1 76 ? -3.506 10.781 3.766 1 91.81 76 THR A N 1
ATOM 620 C CA . THR A 1 76 ? -3.967 9.719 4.652 1 91.81 76 THR A CA 1
ATOM 621 C C . THR A 1 76 ? -5 10.25 5.641 1 91.81 76 THR A C 1
ATOM 623 O O . THR A 1 76 ? -5.902 9.523 6.059 1 91.81 76 THR A O 1
ATOM 626 N N . ILE A 1 77 ? -4.875 11.445 6.023 1 85 77 ILE A N 1
ATOM 627 C CA . ILE A 1 77 ? -5.812 12.008 6.992 1 85 77 ILE A CA 1
ATOM 628 C C . ILE A 1 77 ? -7.133 12.336 6.301 1 85 77 ILE A C 1
ATOM 630 O O . ILE A 1 77 ? -7.172 13.156 5.383 1 85 77 ILE A O 1
ATOM 634 N N . PRO A 1 78 ? -8.203 11.703 6.781 1 85.19 78 PRO A N 1
ATOM 635 C CA . PRO A 1 78 ? -9.5 11.828 6.117 1 85.19 78 PRO A CA 1
ATOM 636 C C . PRO A 1 78 ? -10.031 13.258 6.125 1 85.19 78 PRO A C 1
ATOM 638 O O . PRO A 1 78 ? -10.828 13.633 5.254 1 85.19 78 PRO A O 1
ATOM 641 N N . GLN A 1 79 ? -9.586 14.008 7.02 1 82.56 79 GLN A N 1
ATOM 642 C CA . GLN A 1 79 ? -10.07 15.375 7.133 1 82.56 79 GLN A CA 1
ATOM 643 C C . GLN A 1 79 ? -9.656 16.219 5.926 1 82.56 79 GLN A C 1
ATOM 645 O O . GLN A 1 79 ? -10.375 17.109 5.508 1 82.56 79 GLN A O 1
ATOM 650 N N . PHE A 1 80 ? -8.523 15.852 5.316 1 84.94 80 PHE A N 1
ATOM 651 C CA . PHE A 1 80 ? -7.996 16.641 4.199 1 84.94 80 PHE A CA 1
ATOM 652 C C . PHE A 1 80 ? -8.469 16.062 2.869 1 84.94 80 PHE A C 1
ATOM 654 O O . PHE A 1 80 ? -8.375 16.719 1.834 1 84.94 80 PHE A O 1
ATOM 661 N N . ARG A 1 81 ? -8.961 14.945 2.773 1 88.69 81 ARG A N 1
ATOM 662 C CA . ARG A 1 81 ? -9.539 14.281 1.607 1 88.69 81 ARG A CA 1
ATOM 663 C C . ARG A 1 81 ? -8.555 14.273 0.442 1 88.69 81 ARG A C 1
ATOM 665 O O . ARG A 1 81 ? -8.953 14.398 -0.717 1 88.69 81 ARG A O 1
ATOM 672 N N . GLY A 1 82 ? -7.312 14.227 0.758 1 92.88 82 GLY A N 1
ATOM 673 C CA . GLY A 1 82 ? -6.297 14.258 -0.283 1 92.88 82 GLY A CA 1
ATOM 674 C C . GLY A 1 82 ? -6.395 13.086 -1.241 1 92.88 82 GLY A C 1
ATOM 675 O O . GLY A 1 82 ? -6.367 13.266 -2.459 1 92.88 82 GLY A O 1
ATOM 676 N N . ALA A 1 83 ? -6.539 11.953 -0.715 1 94.38 83 ALA A N 1
ATOM 677 C CA . ALA A 1 83 ? -6.617 10.75 -1.536 1 94.38 83 ALA A CA 1
ATOM 678 C C . ALA A 1 83 ? -7.852 10.773 -2.432 1 94.38 83 ALA A C 1
ATOM 680 O O . ALA A 1 83 ? -7.797 10.344 -3.586 1 94.38 83 ALA A O 1
ATOM 681 N N . GLU A 1 84 ? -8.922 11.266 -1.896 1 93.75 84 GLU A N 1
ATOM 682 C CA . GLU A 1 84 ? -10.148 11.352 -2.682 1 93.75 84 GLU A CA 1
ATOM 683 C C . GLU A 1 84 ? -9.984 12.32 -3.852 1 93.75 84 GLU A C 1
ATOM 685 O O . GLU A 1 84 ? -10.43 12.039 -4.965 1 93.75 84 GLU A O 1
ATOM 690 N N . ILE A 1 85 ? -9.398 13.406 -3.633 1 95.69 85 ILE A N 1
ATOM 691 C CA . ILE A 1 85 ? -9.188 14.414 -4.668 1 95.69 85 ILE A CA 1
ATOM 692 C C . ILE A 1 85 ? -8.297 13.844 -5.77 1 95.69 85 ILE A C 1
ATOM 694 O O . ILE A 1 85 ? -8.617 13.945 -6.953 1 95.69 85 ILE A O 1
ATOM 698 N N . VAL A 1 86 ? -7.219 13.266 -5.379 1 95.31 86 VAL A N 1
ATOM 699 C CA . VAL A 1 86 ? -6.277 12.703 -6.344 1 95.31 86 VAL A CA 1
ATOM 700 C C . VAL A 1 86 ? -6.957 11.602 -7.152 1 95.31 86 VAL A C 1
ATOM 702 O O . VAL A 1 86 ? -6.781 11.516 -8.367 1 95.31 86 VAL A O 1
ATOM 705 N N . TYR A 1 87 ? -7.719 10.805 -6.5 1 95.75 87 TYR A N 1
ATOM 706 C CA . TYR A 1 87 ? -8.438 9.719 -7.156 1 95.75 87 TYR A CA 1
ATOM 707 C C . TYR A 1 87 ? -9.438 10.266 -8.172 1 95.75 87 TYR A C 1
ATOM 709 O O . TYR A 1 87 ? -9.422 9.859 -9.344 1 95.75 87 TYR A O 1
ATOM 717 N N . LYS A 1 88 ? -10.25 11.156 -7.762 1 94.19 88 LYS A N 1
ATOM 718 C CA . LYS A 1 88 ? -11.344 11.648 -8.594 1 94.19 88 LYS A CA 1
ATOM 719 C C . LYS A 1 88 ? -10.828 12.539 -9.719 1 94.19 88 LYS A C 1
ATOM 721 O O . LYS A 1 88 ? -11.344 12.5 -10.836 1 94.19 88 LYS A O 1
ATOM 726 N N . GLU A 1 89 ? -9.844 13.25 -9.461 1 93.69 89 GLU A N 1
ATOM 727 C CA . GLU A 1 89 ? -9.406 14.258 -10.422 1 93.69 89 GLU A CA 1
ATOM 728 C C . GLU A 1 89 ? -8.344 13.703 -11.359 1 93.69 89 GLU A C 1
ATOM 730 O O . GLU A 1 89 ? -8.227 14.148 -12.508 1 93.69 89 GLU A O 1
ATOM 735 N N . TYR A 1 90 ? -7.605 12.797 -10.922 1 92.81 90 TYR A N 1
ATOM 736 C CA . TYR A 1 90 ? -6.473 12.375 -11.727 1 92.81 90 TYR A CA 1
ATOM 737 C C . TYR A 1 90 ? -6.59 10.898 -12.102 1 92.81 90 TYR A C 1
ATOM 739 O O . TYR A 1 90 ? -6.613 10.555 -13.289 1 92.81 90 TYR A O 1
ATOM 747 N N . LEU A 1 91 ? -6.758 10.031 -11.195 1 92.75 91 LEU A N 1
ATOM 748 C CA . LEU A 1 91 ? -6.703 8.594 -11.461 1 92.75 91 LEU A CA 1
ATOM 749 C C . LEU A 1 91 ? -7.934 8.133 -12.234 1 92.75 91 LEU A C 1
ATOM 751 O O . LEU A 1 91 ? -7.82 7.391 -13.211 1 92.75 91 LEU A O 1
ATOM 755 N N . LEU A 1 92 ? -9.062 8.602 -11.781 1 91.94 92 LEU A N 1
ATOM 756 C CA . LEU A 1 92 ? -10.312 8.172 -12.391 1 91.94 92 LEU A CA 1
ATOM 757 C C . LEU A 1 92 ? -10.391 8.617 -13.852 1 91.94 92 LEU A C 1
ATOM 759 O O . LEU A 1 92 ? -10.648 7.809 -14.742 1 91.94 92 LEU A O 1
ATOM 763 N N . PRO A 1 93 ? -10.102 9.875 -14.141 1 89.62 93 PRO A N 1
ATOM 764 C CA . PRO A 1 93 ? -10.156 10.297 -15.539 1 89.62 93 PRO A CA 1
ATOM 765 C C . PRO A 1 93 ? -9.078 9.625 -16.391 1 89.62 93 PRO A C 1
ATOM 767 O O . PRO A 1 93 ? -9.32 9.312 -17.562 1 89.62 93 PRO A O 1
ATOM 770 N N . PHE A 1 94 ? -7.953 9.516 -15.859 1 88.75 94 PHE A N 1
ATOM 771 C CA . PHE A 1 94 ? -6.883 8.836 -16.578 1 88.75 94 PHE A CA 1
ATOM 772 C C . PHE A 1 94 ? -7.289 7.402 -16.922 1 88.75 94 PHE A C 1
ATOM 774 O O . PHE A 1 94 ? -7.031 6.93 -18.031 1 88.75 94 PHE A O 1
ATOM 781 N N . PHE A 1 95 ? -7.852 6.758 -16.031 1 87.38 95 PHE A N 1
ATOM 782 C CA . PHE A 1 95 ? -8.297 5.379 -16.203 1 87.38 95 PHE A CA 1
ATOM 783 C C . PHE A 1 95 ? -9.422 5.309 -17.234 1 87.38 95 PHE A C 1
ATOM 785 O O . PHE A 1 95 ? -9.461 4.398 -18.062 1 87.38 95 PHE A O 1
ATOM 792 N N . SER A 1 96 ? -10.312 6.215 -17.141 1 86.5 96 SER A N 1
ATOM 793 C CA . SER A 1 96 ? -11.453 6.223 -18.047 1 86.5 96 SER A CA 1
ATOM 794 C C . SER A 1 96 ? -11.016 6.5 -19.484 1 86.5 96 SER A C 1
ATOM 796 O O . SER A 1 96 ? -11.617 5.992 -20.438 1 86.5 96 SER A O 1
ATOM 798 N N . MET A 1 97 ? -9.93 7.25 -19.625 1 85.62 97 MET A N 1
ATOM 799 C CA . MET A 1 97 ? -9.438 7.605 -20.953 1 85.62 97 MET A CA 1
ATOM 800 C C . MET A 1 97 ? -8.633 6.465 -21.562 1 85.62 97 MET A C 1
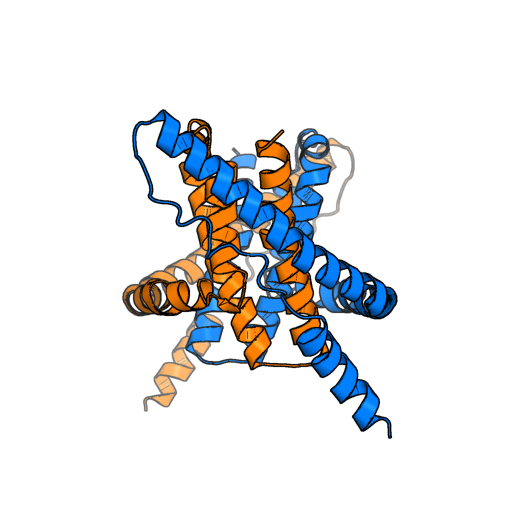ATOM 802 O O . MET A 1 97 ? -8.602 6.297 -22.781 1 85.62 97 MET A O 1
ATOM 806 N N . HIS A 1 98 ? -7.996 5.727 -20.703 1 82.88 98 HIS A N 1
ATOM 807 C CA . HIS A 1 98 ? -7.09 4.691 -21.188 1 82.88 98 HIS A CA 1
ATOM 808 C C . HIS A 1 98 ? -7.621 3.297 -20.859 1 82.88 98 HIS A C 1
ATOM 810 O O . HIS A 1 98 ? -6.84 2.355 -20.703 1 82.88 98 HIS A O 1
ATOM 816 N N . GLU A 1 99 ? -8.836 3.164 -20.688 1 78.44 99 GLU A N 1
ATOM 817 C CA . GLU A 1 99 ? -9.453 1.92 -20.25 1 78.44 99 GLU A CA 1
ATOM 818 C C . GLU A 1 99 ? -9.055 0.755 -21.156 1 78.44 99 GLU A C 1
ATOM 820 O O . GLU A 1 99 ? -8.727 -0.328 -20.672 1 78.44 99 GLU A O 1
ATOM 825 N N . ASN A 1 100 ? -9.07 0.962 -22.438 1 79.06 100 ASN A N 1
ATOM 826 C CA . ASN A 1 100 ? -8.727 -0.09 -23.391 1 79.06 100 ASN A CA 1
ATOM 827 C C . ASN A 1 100 ? -7.262 -0.495 -23.266 1 79.06 100 ASN A C 1
ATOM 829 O O . ASN A 1 100 ? -6.938 -1.684 -23.281 1 79.06 100 ASN A O 1
ATOM 833 N N . SER A 1 101 ? -6.488 0.509 -23.141 1 76.69 101 SER A N 1
ATOM 834 C CA . SER A 1 101 ? -5.059 0.239 -23.016 1 76.69 101 SER A CA 1
ATOM 835 C C . SER A 1 101 ? -4.746 -0.5 -21.734 1 76.69 101 SER A C 1
ATOM 837 O O . SER A 1 101 ? -3.908 -1.404 -21.703 1 76.69 101 SER A O 1
ATOM 839 N N . LEU A 1 102 ? -5.453 -0.162 -20.688 1 77.38 102 LEU A N 1
ATOM 840 C CA . LEU A 1 102 ? -5.234 -0.797 -19.391 1 77.38 102 LEU A CA 1
ATOM 841 C C . LEU A 1 102 ? -5.711 -2.244 -19.406 1 77.38 102 LEU A C 1
ATOM 843 O O . LEU A 1 102 ? -5.066 -3.123 -18.828 1 77.38 102 LEU A O 1
ATOM 847 N N . ASP A 1 103 ? -6.824 -2.482 -20.109 1 78.19 103 ASP A N 1
ATOM 848 C CA . ASP A 1 103 ? -7.32 -3.848 -20.234 1 78.19 103 ASP A CA 1
ATOM 849 C C . ASP A 1 103 ? -6.316 -4.73 -20.969 1 78.19 103 ASP A C 1
ATOM 851 O O . ASP A 1 103 ? -6.137 -5.902 -20.625 1 78.19 103 ASP A O 1
ATOM 855 N N . ARG A 1 104 ? -5.773 -4.125 -21.953 1 78.5 104 ARG A N 1
ATOM 856 C CA . ARG A 1 104 ? -4.758 -4.859 -22.703 1 78.5 104 ARG A CA 1
ATOM 857 C C . ARG A 1 104 ? -3.547 -5.164 -21.828 1 78.5 104 ARG A C 1
ATOM 859 O O . ARG A 1 104 ? -2.984 -6.258 -21.891 1 78.5 104 ARG A O 1
ATOM 866 N N . LEU A 1 105 ? -3.184 -4.227 -21.047 1 75.19 105 LEU A N 1
ATOM 867 C CA . LEU A 1 105 ? -2.053 -4.41 -20.156 1 75.19 105 LEU A CA 1
ATOM 868 C C . LEU A 1 105 ? -2.33 -5.531 -19.156 1 75.19 105 LEU A C 1
ATOM 870 O O . LEU A 1 105 ? -1.46 -6.367 -18.906 1 75.19 105 LEU A O 1
ATOM 874 N N . VAL A 1 106 ? -3.494 -5.574 -18.672 1 76.25 106 VAL A N 1
ATOM 875 C CA . VAL A 1 106 ? -3.869 -6.613 -17.719 1 76.25 106 VAL A CA 1
ATOM 876 C C . VAL A 1 106 ? -3.809 -7.98 -18.391 1 76.25 106 VAL A C 1
ATOM 878 O O . VAL A 1 106 ? -3.355 -8.953 -17.781 1 76.25 106 VAL A O 1
ATOM 881 N N . SER A 1 107 ? -4.32 -7.973 -19.625 1 77.75 107 SER A N 1
ATOM 882 C CA . SER A 1 107 ? -4.27 -9.219 -20.375 1 77.75 107 SER A CA 1
ATOM 883 C C . SER A 1 107 ? -2.832 -9.672 -20.609 1 77.75 107 SER A C 1
ATOM 885 O O . SER A 1 107 ? -2.521 -10.859 -20.484 1 77.75 107 SER A O 1
ATOM 887 N N . ASP A 1 108 ? -1.987 -8.711 -20.844 1 77.19 108 ASP A N 1
ATOM 888 C CA . ASP A 1 108 ? -0.57 -9 -21.031 1 77.19 108 ASP A CA 1
ATOM 889 C C . ASP A 1 108 ? 0.073 -9.477 -19.734 1 77.19 108 ASP A C 1
ATOM 891 O O . ASP A 1 108 ? 0.94 -10.352 -19.75 1 77.19 108 ASP A O 1
ATOM 895 N N . ILE A 1 109 ? -0.312 -8.883 -18.641 1 75.38 109 ILE A N 1
ATOM 896 C CA . ILE A 1 109 ? 0.224 -9.258 -17.344 1 75.38 109 ILE A CA 1
ATOM 897 C C . ILE A 1 109 ? -0.169 -10.695 -17.016 1 75.38 109 ILE A C 1
ATOM 899 O O . ILE A 1 109 ? 0.629 -11.453 -16.453 1 75.38 109 ILE A O 1
ATOM 903 N N . ARG A 1 110 ? -1.39 -11.031 -17.422 1 72.38 110 ARG A N 1
ATOM 904 C CA . ARG A 1 110 ? -1.849 -12.398 -17.188 1 72.38 110 ARG A CA 1
ATOM 905 C C . 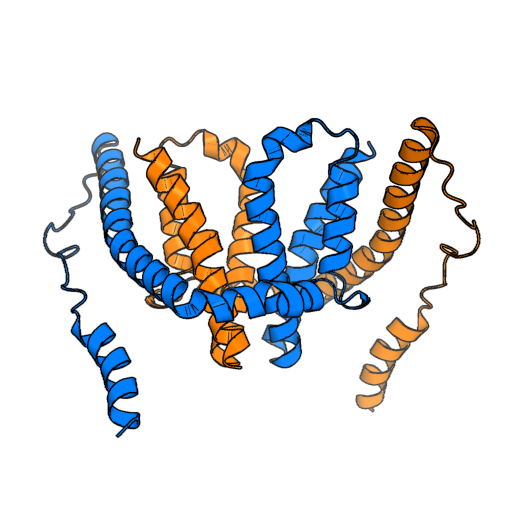ARG A 1 110 ? -0.981 -13.398 -17.953 1 72.38 110 ARG A C 1
ATOM 907 O O . ARG A 1 110 ? -0.621 -14.453 -17.422 1 72.38 110 ARG A O 1
ATOM 914 N N . ILE A 1 111 ? -0.619 -13.07 -19.125 1 71.94 111 ILE A N 1
ATOM 915 C CA . ILE A 1 111 ? 0.241 -13.906 -19.953 1 71.94 111 ILE A CA 1
ATOM 916 C C . ILE A 1 111 ? 1.652 -13.93 -19.375 1 71.94 111 ILE A C 1
ATOM 918 O O . ILE A 1 111 ? 2.285 -14.984 -19.312 1 71.94 111 ILE A O 1
ATOM 922 N N . GLY A 1 112 ? 2.025 -12.812 -18.953 1 71.69 112 GLY A N 1
ATOM 923 C CA . GLY A 1 112 ? 3.338 -12.703 -18.328 1 71.69 112 GLY A CA 1
ATOM 924 C C . GLY A 1 112 ? 3.445 -13.453 -17.016 1 71.69 112 GLY A C 1
ATOM 925 O O . GLY A 1 112 ? 4.504 -13.984 -16.688 1 71.69 112 GLY A O 1
ATOM 926 N N . PHE A 1 113 ? 2.299 -13.508 -16.391 1 74.69 113 PHE A N 1
ATOM 927 C CA . PHE A 1 113 ? 2.221 -14.25 -15.141 1 74.69 113 PHE A CA 1
ATOM 928 C C . PHE A 1 113 ? 2.697 -15.688 -15.328 1 74.69 113 PHE A C 1
ATOM 930 O O . PHE A 1 113 ? 3.473 -16.203 -14.523 1 74.69 113 PHE A O 1
ATOM 937 N N . ILE A 1 114 ? 2.24 -16.219 -16.344 1 73.69 114 ILE A N 1
ATOM 938 C CA . ILE A 1 114 ? 2.592 -17.594 -16.625 1 73.69 114 ILE A CA 1
ATOM 939 C C . ILE A 1 114 ? 4.102 -17.719 -16.812 1 73.69 114 ILE A C 1
ATOM 941 O O . ILE A 1 114 ? 4.734 -18.641 -16.297 1 73.69 114 ILE A O 1
ATOM 945 N N . LYS A 1 115 ? 4.605 -16.766 -17.516 1 73.75 115 LYS A N 1
ATOM 946 C CA . LYS A 1 115 ? 6.047 -16.766 -17.75 1 73.75 115 LYS A CA 1
ATOM 947 C C . LYS A 1 115 ? 6.828 -16.578 -16.453 1 73.75 115 LYS A C 1
ATOM 949 O O . LYS A 1 115 ? 7.848 -17.219 -16.234 1 73.75 115 LYS A O 1
ATOM 954 N N . VAL A 1 116 ? 6.332 -15.781 -15.641 1 76.25 116 VAL A N 1
ATOM 955 C CA . VAL A 1 116 ? 7.008 -15.469 -14.383 1 76.25 116 VAL A CA 1
ATOM 956 C C . VAL A 1 116 ? 6.941 -16.672 -13.445 1 76.25 116 VAL A C 1
ATOM 958 O O . VAL A 1 116 ? 7.926 -17 -12.781 1 76.25 116 VAL A O 1
ATOM 961 N N . ILE A 1 117 ? 5.805 -17.266 -13.461 1 76.06 117 ILE A N 1
ATOM 962 C CA . ILE A 1 117 ? 5.645 -18.438 -12.609 1 76.06 117 ILE A CA 1
ATOM 963 C C . ILE A 1 117 ? 6.633 -19.531 -13.039 1 76.06 117 ILE A C 1
ATOM 965 O O . ILE A 1 117 ? 7.258 -20.172 -12.203 1 76.06 117 ILE A O 1
ATOM 969 N N . HIS A 1 118 ? 6.645 -19.703 -14.281 1 76.5 118 HIS A N 1
ATOM 970 C CA . HIS A 1 118 ? 7.547 -20.719 -14.812 1 76.5 118 HIS A CA 1
ATOM 971 C C . HIS A 1 118 ? 9 -20.391 -14.477 1 76.5 118 HIS A C 1
ATOM 973 O O . HIS A 1 118 ? 9.766 -21.266 -14.078 1 76.5 118 HIS A O 1
ATOM 979 N N . PHE A 1 119 ? 9.281 -19.188 -14.656 1 76.25 119 PHE A N 1
ATOM 980 C CA . PHE A 1 119 ? 10.648 -18.75 -14.391 1 76.25 119 PHE A CA 1
ATOM 981 C C . PHE A 1 119 ? 10.977 -18.891 -12.906 1 76.25 119 PHE A C 1
ATOM 983 O O . PHE A 1 119 ? 12.016 -19.438 -12.547 1 76.25 119 PHE A O 1
ATOM 990 N N . THR A 1 120 ? 10.195 -18.391 -12.086 1 78.31 120 THR A N 1
ATOM 991 C CA . THR A 1 120 ? 10.43 -18.406 -10.648 1 78.31 120 THR A CA 1
ATOM 992 C C . THR A 1 120 ? 10.516 -19.844 -10.133 1 78.31 120 THR A C 1
ATOM 994 O O . THR A 1 120 ? 11.383 -20.172 -9.32 1 78.31 120 THR A O 1
ATOM 997 N N . THR A 1 121 ? 9.625 -20.688 -10.609 1 79.75 121 THR A N 1
ATOM 998 C CA . THR A 1 121 ? 9.648 -22.078 -10.203 1 79.75 121 THR A CA 1
ATOM 999 C C . THR A 1 121 ? 10.953 -22.75 -10.625 1 79.75 121 THR A C 1
ATOM 1001 O O . THR A 1 121 ? 11.555 -23.484 -9.852 1 79.75 121 THR A O 1
ATOM 1004 N N . SER A 1 122 ? 11.344 -22.453 -11.789 1 80.5 122 SER A N 1
ATOM 1005 C CA . SER A 1 122 ? 12.578 -23.047 -12.305 1 80.5 122 SER A CA 1
ATOM 1006 C C . SER A 1 122 ? 13.781 -22.609 -11.477 1 80.5 122 SER A C 1
ATOM 1008 O O . SER A 1 122 ? 14.672 -23.422 -11.203 1 80.5 122 SER A O 1
ATOM 1010 N N . GLN A 1 123 ? 13.766 -21.359 -11.094 1 80.75 123 GLN A N 1
ATOM 1011 C CA . GLN A 1 123 ? 14.883 -20.828 -10.32 1 80.75 123 GLN A CA 1
ATOM 1012 C C . GLN A 1 123 ? 14.914 -21.453 -8.922 1 80.75 123 GLN A C 1
ATOM 1014 O O . GLN A 1 123 ? 15.992 -21.766 -8.398 1 80.75 123 GLN A O 1
ATOM 1019 N N . VAL A 1 124 ? 13.828 -21.641 -8.383 1 79.31 124 VAL A N 1
ATOM 1020 C CA . VAL A 1 124 ? 13.734 -22.234 -7.062 1 79.31 124 VAL A CA 1
ATOM 1021 C C . VAL A 1 124 ? 14.164 -23.703 -7.133 1 79.31 124 VAL A C 1
ATOM 1023 O O . VAL A 1 124 ? 14.906 -24.188 -6.273 1 79.31 124 VAL A O 1
ATOM 1026 N N . LEU A 1 125 ? 13.719 -24.375 -8.18 1 80.62 125 LEU A N 1
ATOM 1027 C CA . LEU A 1 125 ? 14.07 -25.766 -8.367 1 80.62 125 LEU A CA 1
ATOM 1028 C C . LEU A 1 125 ? 15.57 -25.922 -8.594 1 80.62 125 LEU A C 1
ATOM 1030 O O . LEU A 1 125 ? 16.203 -26.828 -8.039 1 80.62 125 LEU A O 1
ATOM 1034 N N . LYS A 1 126 ? 16.094 -25.078 -9.391 1 81.69 126 LYS A N 1
ATOM 1035 C CA . LYS A 1 126 ? 17.531 -25.109 -9.633 1 81.69 126 LYS A CA 1
ATOM 1036 C C . LYS A 1 126 ? 18.312 -24.875 -8.336 1 81.69 126 LYS A C 1
ATOM 1038 O O . LYS A 1 126 ? 19.328 -25.531 -8.102 1 81.69 126 LYS A O 1
ATOM 1043 N N . PHE A 1 127 ? 17.844 -23.984 -7.602 1 79.69 127 PHE A N 1
ATOM 1044 C CA . PHE A 1 127 ? 18.5 -23.703 -6.324 1 79.69 127 PHE A CA 1
ATOM 1045 C C . PHE A 1 127 ? 18.422 -24.938 -5.414 1 79.69 127 PHE A C 1
ATOM 1047 O O . PHE A 1 127 ? 19.422 -25.312 -4.805 1 79.69 127 PHE A O 1
ATOM 1054 N N . LEU A 1 128 ? 17.281 -25.484 -5.363 1 81.75 128 LEU A N 1
ATOM 1055 C CA . LEU A 1 128 ? 17.094 -26.672 -4.535 1 81.75 128 LEU A CA 1
ATOM 1056 C C . LEU A 1 128 ? 17.984 -27.812 -5.023 1 81.75 128 LEU A C 1
ATOM 1058 O O . LEU A 1 128 ? 18.609 -28.516 -4.219 1 81.75 128 LEU A O 1
ATOM 1062 N N . LYS A 1 129 ? 18 -28 -6.289 1 82.94 129 LYS A N 1
ATOM 1063 C CA . LYS A 1 129 ? 18.844 -29.047 -6.875 1 82.94 129 LYS A CA 1
ATOM 1064 C C . LYS A 1 129 ? 20.312 -28.828 -6.516 1 82.94 129 LYS A C 1
ATOM 1066 O O . LYS A 1 129 ? 21.016 -29.781 -6.195 1 82.94 129 LYS A O 1
ATOM 1071 N N . ASN A 1 130 ? 20.625 -27.578 -6.535 1 83.81 130 ASN A N 1
ATOM 1072 C CA . ASN A 1 130 ? 22 -27.25 -6.195 1 83.81 130 ASN A CA 1
ATOM 1073 C C . ASN A 1 130 ? 22.297 -27.516 -4.723 1 83.81 130 ASN A C 1
ATOM 1075 O O . ASN A 1 130 ? 23.438 -27.781 -4.352 1 83.81 130 ASN A O 1
ATOM 1079 N N . GLN A 1 131 ? 21.297 -27.391 -3.877 1 79.75 131 GLN A N 1
ATOM 1080 C CA . GLN A 1 131 ? 21.469 -27.688 -2.457 1 79.75 131 GLN A CA 1
ATOM 1081 C C . GLN A 1 131 ? 21.266 -29.172 -2.176 1 79.75 131 GLN A C 1
ATOM 1083 O O . GLN A 1 131 ? 21.438 -29.625 -1.04 1 79.75 131 GLN A O 1
ATOM 1088 N N . GLY A 1 132 ? 20.969 -29.938 -3.189 1 84.38 132 GLY A N 1
ATOM 1089 C CA . GLY A 1 132 ? 20.859 -31.375 -3.066 1 84.38 132 GLY A CA 1
ATOM 1090 C C . GLY A 1 132 ? 19.438 -31.844 -2.77 1 84.38 132 GLY A C 1
ATOM 1091 O O . GLY A 1 132 ? 19.234 -32.969 -2.33 1 84.38 132 GLY A O 1
ATOM 1092 N N . ILE A 1 133 ? 18.578 -30.875 -2.695 1 76.88 133 ILE A N 1
ATOM 1093 C CA . ILE A 1 133 ? 17.188 -31.25 -2.432 1 76.88 133 ILE A CA 1
ATOM 1094 C C . ILE A 1 133 ? 16.5 -31.625 -3.74 1 76.88 133 ILE A C 1
ATOM 1096 O O . ILE A 1 133 ? 16.438 -30.812 -4.668 1 76.88 133 ILE A O 1
ATOM 1100 N N . ASP A 1 134 ? 16.25 -32.906 -4.027 1 71.5 134 ASP A N 1
ATOM 1101 C CA . ASP A 1 134 ? 15.578 -33.375 -5.23 1 71.5 134 ASP A CA 1
ATOM 1102 C C . ASP A 1 134 ? 14.062 -33.219 -5.105 1 71.5 134 ASP A C 1
ATOM 1104 O O . ASP A 1 134 ? 13.453 -33.781 -4.195 1 71.5 134 ASP A O 1
ATOM 1108 N N . VAL A 1 135 ? 13.508 -32.156 -5.543 1 68.56 135 VAL A N 1
ATOM 1109 C CA . VAL A 1 135 ? 12.055 -32 -5.551 1 68.56 135 VAL A CA 1
ATOM 1110 C C . VAL A 1 135 ? 11.477 -32.688 -6.797 1 68.56 135 VAL A C 1
ATOM 1112 O O . VAL A 1 135 ? 11.898 -32.375 -7.918 1 68.56 135 VAL A O 1
ATOM 1115 N N . PRO A 1 136 ? 10.719 -33.844 -6.688 1 62.34 136 PRO A N 1
ATOM 1116 C CA . PRO A 1 136 ? 10.133 -34.469 -7.871 1 62.34 136 PRO A CA 1
ATOM 1117 C C . PRO A 1 136 ? 9.219 -33.531 -8.648 1 62.34 136 PRO A C 1
ATOM 1119 O O . PRO A 1 136 ? 8.281 -32.969 -8.086 1 62.34 136 PRO A O 1
ATOM 1122 N N . VAL A 1 137 ? 9.781 -32.719 -9.414 1 59.56 137 VAL A N 1
ATOM 1123 C CA . VAL A 1 137 ? 8.961 -31.859 -10.281 1 59.56 137 VAL A CA 1
ATOM 1124 C C . VAL A 1 137 ? 8.195 -32.719 -11.273 1 59.56 137 VAL A C 1
ATOM 1126 O O . VAL A 1 137 ? 8.789 -33.469 -12.062 1 59.56 137 VAL A O 1
ATOM 1129 N N . GLU A 1 138 ? 7.109 -33.281 -10.977 1 49.25 138 GLU A N 1
ATOM 1130 C CA . GLU A 1 138 ? 6.355 -33.906 -12.062 1 49.25 138 GLU A CA 1
ATOM 1131 C C . GLU A 1 138 ? 6.207 -32.969 -13.25 1 49.25 138 GLU A C 1
ATOM 1133 O O . GLU A 1 138 ? 5.746 -31.828 -13.102 1 49.25 138 GLU A O 1
ATOM 1138 N N . GLU A 1 139 ? 7.078 -32.906 -14.195 1 45.44 139 GLU A N 1
ATOM 1139 C CA . GLU A 1 139 ? 7.055 -32.219 -15.484 1 45.44 139 GLU A CA 1
ATOM 1140 C C . GLU A 1 139 ? 5.625 -31.891 -15.906 1 45.44 139 GLU A C 1
ATOM 1142 O O . GLU A 1 139 ? 5.406 -31.031 -16.766 1 45.44 139 GLU A O 1
ATOM 1147 N N . GLY A 1 140 ? 4.566 -32.688 -15.781 1 42.75 140 GLY A N 1
ATOM 1148 C CA . GLY A 1 140 ? 3.219 -32.688 -16.328 1 42.75 140 GLY A CA 1
ATOM 1149 C C . GLY A 1 140 ? 2.389 -31.5 -15.852 1 42.75 140 GLY A C 1
ATOM 1150 O O . GLY A 1 140 ? 1.386 -31.156 -16.469 1 42.75 140 GLY A O 1
ATOM 1151 N N . GLN A 1 141 ? 2.387 -31.109 -14.578 1 43.22 141 GLN A N 1
ATOM 1152 C CA . GLN A 1 141 ? 1.32 -30.312 -13.992 1 43.22 141 GLN A CA 1
ATOM 1153 C C . GLN A 1 141 ? 1.496 -28.828 -14.336 1 43.22 141 GLN A C 1
ATOM 1155 O O . GLN A 1 141 ? 0.58 -28.031 -14.141 1 43.22 141 GLN A O 1
ATOM 1160 N N . ILE A 1 142 ? 2.725 -28.375 -14.297 1 44.41 142 ILE A N 1
ATOM 1161 C CA . ILE A 1 142 ? 2.775 -26.984 -14.75 1 44.41 142 ILE A CA 1
ATOM 1162 C C . ILE A 1 142 ? 2.512 -26.922 -16.25 1 44.41 142 ILE A C 1
ATOM 1164 O O . ILE A 1 142 ? 3.43 -26.688 -17.047 1 44.41 142 ILE A O 1
ATOM 1168 N N . LYS A 1 143 ? 2.17 -27.984 -16.969 1 40.12 143 LYS A N 1
ATOM 1169 C CA . LYS A 1 143 ? 1.686 -27.938 -18.344 1 40.12 143 LYS A CA 1
ATOM 1170 C C . LYS A 1 143 ? 0.963 -26.625 -18.641 1 40.12 143 LYS A C 1
ATOM 1172 O O . LYS A 1 143 ? 0.34 -26.047 -17.75 1 40.12 143 LYS A O 1
ATOM 1177 N N . GLU A 1 144 ? 1.251 -26 -19.734 1 38.81 144 GLU A N 1
ATOM 1178 C CA . GLU A 1 144 ? 0.524 -24.938 -20.422 1 38.81 144 GLU A CA 1
ATOM 1179 C C . GLU A 1 144 ? -0.974 -25.031 -20.141 1 38.81 144 GLU A C 1
ATOM 1181 O O . GLU A 1 144 ? -1.707 -25.688 -20.875 1 38.81 144 GLU A O 1
ATOM 1186 N N . GLU A 1 145 ? -1.436 -25.531 -19.109 1 36.5 145 GLU A N 1
ATOM 1187 C CA . GLU A 1 145 ? -2.889 -25.391 -19.125 1 36.5 145 GLU A CA 1
ATOM 1188 C C . GLU A 1 145 ? -3.328 -24.188 -19.938 1 36.5 145 GLU A C 1
ATOM 1190 O O . GLU A 1 145 ? -2.863 -23.062 -19.719 1 36.5 145 GLU A O 1
ATOM 1195 N N . GLU A 1 146 ? -3.617 -24.438 -21.156 1 35.22 146 GLU A N 1
ATOM 1196 C CA . GLU A 1 146 ? -4.359 -23.594 -22.094 1 35.22 146 GLU A CA 1
ATOM 1197 C C . GLU A 1 146 ? -5.246 -22.594 -21.344 1 35.22 146 GLU A C 1
ATOM 1199 O O . GLU A 1 146 ? -6.289 -22.969 -20.797 1 35.22 146 GLU A O 1
ATOM 1204 N N . VAL A 1 147 ? -4.852 -22.031 -20.328 1 40.12 147 VAL A N 1
ATOM 1205 C CA . VAL A 1 147 ? -5.613 -20.828 -20 1 40.12 147 VAL A CA 1
ATOM 1206 C C . VAL A 1 147 ? -6.391 -20.375 -21.234 1 40.12 147 VAL A C 1
ATOM 1208 O O . VAL A 1 147 ? -5.797 -19.891 -22.203 1 40.12 147 VAL A O 1
ATOM 1211 N N . SER A 1 148 ? -7.184 -21.172 -21.875 1 36.34 148 SER A N 1
ATOM 1212 C CA . SER A 1 148 ? -8.156 -21.062 -22.953 1 36.34 148 SER A CA 1
ATOM 1213 C C . SER A 1 148 ? -8.656 -19.625 -23.094 1 36.34 148 SER A C 1
ATOM 1215 O O . SER A 1 148 ? -8.977 -18.969 -22.094 1 36.34 148 SER A O 1
ATOM 1217 N N . THR A 1 149 ? -8.516 -18.766 -24.234 1 37.75 149 THR A N 1
ATOM 1218 C CA . THR A 1 149 ? -9.242 -17.766 -25 1 37.75 149 THR A CA 1
ATOM 1219 C C . THR A 1 149 ? -10.727 -17.797 -24.672 1 37.75 149 THR A C 1
ATOM 1221 O O . THR A 1 149 ? -11.492 -16.938 -25.125 1 37.75 149 THR A O 1
ATOM 1224 N N . GLU A 1 150 ? -11.273 -18.875 -24.188 1 35.81 150 GLU A N 1
ATOM 1225 C CA . GLU A 1 150 ? -12.688 -19.094 -23.922 1 35.81 150 GLU A CA 1
ATOM 1226 C C . GLU A 1 150 ? -13.133 -18.344 -22.656 1 35.81 150 GLU A C 1
ATOM 1228 O O . GLU A 1 150 ? -14.219 -17.766 -22.625 1 35.81 150 GLU A O 1
ATOM 1233 N N . ASP A 1 151 ? -12.453 -18.406 -21.547 1 40.34 151 ASP A N 1
ATOM 1234 C CA . ASP A 1 151 ? -13.008 -17.609 -20.453 1 40.34 151 ASP A CA 1
ATOM 1235 C C . ASP A 1 151 ? -12.727 -16.125 -20.641 1 40.34 151 ASP A C 1
ATOM 1237 O O . ASP A 1 151 ? -13.406 -15.281 -20.062 1 40.34 151 ASP A O 1
ATOM 1241 N N . LEU A 1 152 ? -11.734 -15.633 -21.281 1 37.56 152 LEU A N 1
ATOM 1242 C CA . LEU A 1 152 ? -11.609 -14.297 -21.859 1 37.56 152 LEU A CA 1
ATOM 1243 C C . LEU A 1 152 ? -12.617 -14.109 -22.984 1 37.56 152 LEU A C 1
ATOM 1245 O O . LEU A 1 152 ? -13.117 -13 -23.188 1 37.56 152 LEU A O 1
ATOM 1249 N N . GLU A 1 153 ? -12.906 -14.938 -23.859 1 37.72 153 GLU A N 1
ATOM 1250 C CA . GLU A 1 153 ? -14.008 -14.953 -24.828 1 37.72 153 GLU A CA 1
ATOM 1251 C C . GLU A 1 153 ? -15.359 -15.023 -24.109 1 37.72 153 GLU A C 1
ATOM 1253 O O . GLU A 1 153 ? -16.359 -14.5 -24.625 1 37.72 153 GLU A O 1
ATOM 1258 N N . THR A 1 154 ? -15.539 -15.758 -23.125 1 38.56 154 THR A N 1
ATOM 1259 C CA . THR A 1 154 ? -16.828 -15.75 -22.422 1 38.56 154 THR A CA 1
ATOM 1260 C C . THR A 1 154 ? -17.031 -14.438 -21.672 1 38.56 154 THR A C 1
ATOM 1262 O O . THR A 1 154 ? -18.141 -13.906 -21.641 1 38.56 154 THR A O 1
ATOM 1265 N N . SER A 1 155 ? -16.047 -13.867 -21.125 1 40.25 155 SER A N 1
ATOM 1266 C CA . SER A 1 155 ? -16.297 -12.547 -20.562 1 40.25 155 SER A CA 1
ATOM 1267 C C . SER A 1 155 ? -16.438 -11.492 -21.656 1 40.25 155 SER A C 1
ATOM 1269 O O . SER A 1 155 ? -17.078 -10.469 -21.469 1 40.25 155 SER A O 1
ATOM 1271 N N . ARG A 1 156 ? -15.742 -11.594 -22.766 1 39.53 156 ARG A N 1
ATOM 1272 C CA . ARG A 1 156 ? -16.031 -10.766 -23.938 1 39.53 156 ARG A CA 1
ATOM 1273 C C . ARG A 1 156 ? -17.375 -11.156 -24.562 1 39.53 156 ARG A C 1
ATOM 1275 O O . ARG A 1 156 ? -18.109 -10.297 -25.047 1 39.53 156 ARG A O 1
ATOM 1282 N N . GLY A 1 157 ? -17.734 -12.328 -24.656 1 38.59 157 GLY A N 1
ATOM 1283 C CA . GLY A 1 157 ? -19 -12.766 -25.219 1 38.59 157 GLY A CA 1
ATOM 1284 C C . GLY A 1 157 ? -20.203 -12.312 -24.406 1 38.59 157 GLY A C 1
ATOM 1285 O O . GLY A 1 157 ? -21.281 -12.078 -24.969 1 38.59 157 GLY A O 1
ATOM 1286 N N . GLU A 1 158 ? -20.219 -12.414 -23.141 1 38.62 158 GLU A N 1
ATOM 1287 C CA . GLU A 1 158 ? -21.391 -11.906 -22.422 1 38.62 158 GLU A CA 1
ATOM 1288 C C . GLU A 1 158 ? -21.516 -10.398 -22.578 1 38.62 158 GLU A C 1
ATOM 1290 O O . GLU A 1 158 ? -22.625 -9.859 -22.609 1 38.62 158 GLU A O 1
ATOM 1295 N N . VAL A 1 159 ? -20.5 -9.656 -22.812 1 40.78 159 VAL A N 1
ATOM 1296 C CA . VAL A 1 159 ? -20.703 -8.242 -23.109 1 40.78 159 VAL A CA 1
ATOM 1297 C C . VAL A 1 159 ? -21.234 -8.086 -24.547 1 40.78 159 VAL A C 1
ATOM 1299 O O . VAL A 1 159 ? -21.906 -7.098 -24.859 1 40.78 159 VAL A O 1
ATOM 1302 N N . THR A 1 160 ? -20.734 -8.898 -25.438 1 37.44 160 THR A N 1
ATOM 1303 C CA . THR A 1 160 ? -21.297 -8.703 -26.781 1 37.44 160 THR A CA 1
ATOM 1304 C C . THR A 1 160 ? -22.734 -9.188 -26.828 1 37.44 160 THR A C 1
ATOM 1306 O O . THR A 1 160 ? -23.547 -8.68 -27.625 1 37.44 160 THR A O 1
ATOM 1309 N N . ASP A 1 161 ? -2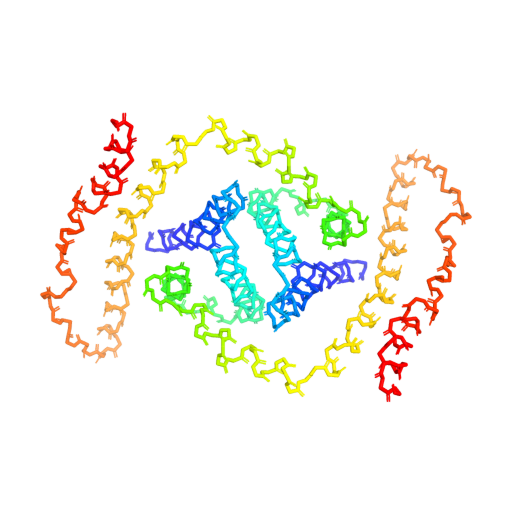3.047 -10.281 -26.109 1 38.31 161 ASP A N 1
ATOM 1310 C CA . ASP A 1 161 ? -24.438 -10.68 -26.312 1 38.31 161 ASP A CA 1
ATOM 1311 C C . ASP A 1 161 ? -25.406 -9.695 -25.672 1 38.31 161 ASP A C 1
ATOM 1313 O O . ASP A 1 161 ? -26.547 -9.562 -26.094 1 38.31 161 ASP A O 1
ATOM 1317 N N . SER A 1 162 ? -24.938 -9.016 -24.562 1 38.38 162 SER A N 1
ATOM 1318 C CA . SER A 1 162 ? -26.047 -8.211 -24.062 1 38.38 162 SER A CA 1
ATOM 1319 C C . SER A 1 162 ? -26.297 -7.004 -24.953 1 38.38 162 SER A C 1
ATOM 1321 O O . SER A 1 162 ? -27.172 -6.188 -24.672 1 38.38 162 SER A O 1
ATOM 1323 N N . SER A 1 163 ? -25.281 -6.73 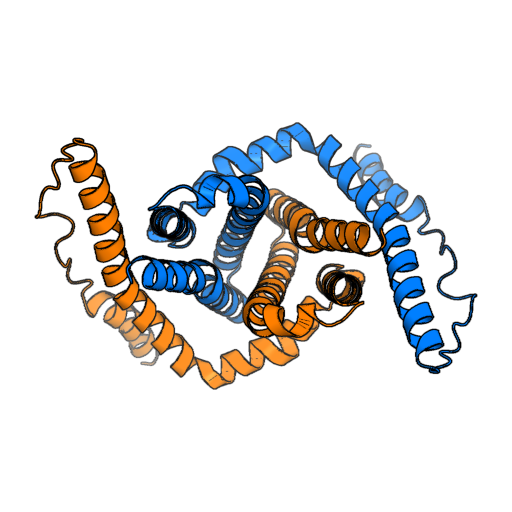-25.828 1 34.38 163 SER A N 1
ATOM 1324 C CA . SER A 1 163 ? -25.719 -5.656 -26.734 1 34.38 163 SER A CA 1
ATOM 1325 C C . SER A 1 163 ? -26.609 -6.191 -27.844 1 34.38 163 SER A C 1
ATOM 1327 O O . SER A 1 163 ? -26.844 -5.504 -28.844 1 34.38 163 SER A O 1
ATOM 1329 N N . ASN A 1 164 ? -26.953 -7.438 -27.859 1 28.36 164 ASN A N 1
ATOM 1330 C CA . ASN A 1 164 ? -28.109 -7.527 -28.75 1 28.36 164 ASN A CA 1
ATOM 1331 C C . ASN A 1 164 ? -29.406 -7.18 -28.031 1 28.36 164 ASN A C 1
ATOM 1333 O O . ASN A 1 164 ? -29.625 -7.621 -26.906 1 28.36 164 ASN A O 1
ATOM 1337 N N . MET B 1 1 ? 20.266 -11.789 -14.344 1 50.09 1 MET B N 1
ATOM 1338 C CA . MET B 1 1 ? 19.125 -11.586 -15.219 1 50.09 1 MET B CA 1
ATOM 1339 C C . MET B 1 1 ? 17.828 -11.969 -14.516 1 50.09 1 MET B C 1
ATOM 1341 O O . MET B 1 1 ? 16.844 -11.234 -14.586 1 50.09 1 MET B O 1
ATOM 1345 N N . GLY B 1 2 ? 17.844 -13.211 -13.781 1 59.66 2 GLY B N 1
ATOM 1346 C CA . GLY B 1 2 ? 16.688 -13.75 -13.078 1 59.66 2 GLY B CA 1
ATOM 1347 C C . GLY B 1 2 ? 16.156 -12.82 -12.008 1 59.66 2 GLY B C 1
ATOM 1348 O O . GLY B 1 2 ? 14.945 -12.648 -11.875 1 59.66 2 GLY B O 1
ATOM 1349 N N . ASN B 1 3 ? 17.031 -11.977 -11.594 1 74 3 ASN B N 1
ATOM 1350 C CA . ASN B 1 3 ? 16.688 -11.078 -10.492 1 74 3 ASN B CA 1
ATOM 1351 C C . ASN B 1 3 ? 15.906 -9.859 -10.977 1 74 3 ASN B C 1
ATOM 1353 O O . ASN B 1 3 ? 14.938 -9.453 -10.344 1 74 3 ASN B O 1
ATOM 1357 N N . THR B 1 4 ? 16.25 -9.516 -12.242 1 79.56 4 THR B N 1
ATOM 1358 C CA . THR B 1 4 ? 15.586 -8.344 -12.789 1 79.56 4 THR B CA 1
ATOM 1359 C C . THR B 1 4 ? 14.133 -8.664 -13.133 1 79.56 4 THR B C 1
ATOM 1361 O O . THR B 1 4 ? 13.234 -7.863 -12.883 1 79.56 4 THR B O 1
ATOM 1364 N N . ILE B 1 5 ? 13.945 -9.812 -13.648 1 81.75 5 ILE B N 1
ATOM 1365 C CA . ILE B 1 5 ? 12.602 -10.242 -14.016 1 81.75 5 ILE B CA 1
ATOM 1366 C C . ILE B 1 5 ? 11.742 -10.375 -12.758 1 81.75 5 ILE B C 1
ATOM 1368 O O . ILE B 1 5 ? 10.578 -9.969 -12.75 1 81.75 5 ILE B O 1
ATOM 1372 N N . SER B 1 6 ? 12.406 -10.922 -11.789 1 84.06 6 SER B N 1
ATOM 1373 C CA . SER B 1 6 ? 11.68 -11.086 -10.539 1 84.06 6 SER B CA 1
ATOM 1374 C C . SER B 1 6 ? 11.344 -9.742 -9.906 1 84.06 6 SER B C 1
ATOM 1376 O O . SER B 1 6 ? 10.25 -9.555 -9.375 1 84.06 6 SER B O 1
ATOM 1378 N N . LYS B 1 7 ? 12.227 -8.891 -10.07 1 85.12 7 LYS B N 1
ATOM 1379 C CA . LYS B 1 7 ? 11.992 -7.555 -9.531 1 85.12 7 LYS B CA 1
ATOM 1380 C C . LYS B 1 7 ? 10.875 -6.844 -10.281 1 85.12 7 LYS B C 1
ATOM 1382 O O . LYS B 1 7 ? 10.047 -6.164 -9.672 1 85.12 7 LYS B O 1
ATOM 1387 N N . LEU B 1 8 ? 10.898 -6.953 -11.531 1 85.31 8 LEU B N 1
ATOM 1388 C CA . LEU B 1 8 ? 9.836 -6.379 -12.344 1 85.31 8 LEU B CA 1
ATOM 1389 C C . LEU B 1 8 ? 8.492 -7.008 -12 1 85.31 8 LEU B C 1
ATOM 1391 O O . LEU B 1 8 ? 7.484 -6.305 -11.883 1 85.31 8 LEU B O 1
ATOM 1395 N N . GLY B 1 9 ? 8.516 -8.289 -11.859 1 87.19 9 GLY B N 1
ATOM 1396 C CA . GLY B 1 9 ? 7.301 -8.992 -11.469 1 87.19 9 GLY B CA 1
ATOM 1397 C C . GLY B 1 9 ? 6.75 -8.539 -10.133 1 87.19 9 GLY B C 1
ATOM 1398 O O . GLY B 1 9 ? 5.539 -8.383 -9.977 1 87.19 9 GLY B O 1
ATOM 1399 N N . CYS B 1 10 ? 7.633 -8.297 -9.203 1 88.56 10 CYS B N 1
ATOM 1400 C CA . CYS B 1 10 ? 7.219 -7.824 -7.891 1 88.56 10 CYS B CA 1
ATOM 1401 C C . CYS B 1 10 ? 6.527 -6.473 -7.988 1 88.56 10 CYS B C 1
ATOM 1403 O O . CYS B 1 10 ? 5.527 -6.23 -7.312 1 88.56 10 CYS B O 1
ATOM 1405 N N . ASN B 1 11 ? 7.008 -5.652 -8.883 1 88.75 11 ASN B N 1
ATOM 1406 C CA . ASN B 1 11 ? 6.398 -4.34 -9.07 1 88.75 11 ASN B CA 1
ATOM 1407 C C . ASN B 1 11 ? 5.047 -4.445 -9.781 1 88.75 11 ASN B C 1
ATOM 1409 O O . ASN B 1 11 ? 4.086 -3.779 -9.398 1 88.75 11 ASN B O 1
ATOM 1413 N N . VAL B 1 12 ? 4.973 -5.242 -10.711 1 89.06 12 VAL B N 1
ATOM 1414 C CA . VAL B 1 12 ? 3.756 -5.387 -11.5 1 89.06 12 VAL B CA 1
ATOM 1415 C C . VAL B 1 12 ? 2.646 -5.984 -10.641 1 89.06 12 VAL B C 1
ATOM 1417 O O . VAL B 1 12 ? 1.549 -5.43 -10.555 1 89.06 12 VAL B O 1
ATOM 1420 N N . PHE B 1 13 ? 2.984 -7.031 -9.938 1 89.5 13 PHE B N 1
ATOM 1421 C CA . PHE B 1 13 ? 1.945 -7.75 -9.203 1 89.5 13 PHE B CA 1
ATOM 1422 C C . PHE B 1 13 ? 1.765 -7.164 -7.809 1 89.5 13 PHE B C 1
ATOM 1424 O O . PHE B 1 13 ? 0.718 -7.348 -7.184 1 89.5 13 PHE B O 1
ATOM 1431 N N . GLY B 1 14 ? 2.766 -6.496 -7.375 1 91.12 14 GLY B N 1
ATOM 1432 C CA . GLY B 1 14 ? 2.68 -5.883 -6.059 1 91.12 14 GLY B CA 1
ATOM 1433 C C . GLY B 1 14 ? 2.016 -4.52 -6.078 1 91.12 14 GLY B C 1
ATOM 1434 O O . GLY B 1 14 ? 1.508 -4.055 -5.059 1 91.12 14 GLY B O 1
ATOM 1435 N N . TYR B 1 15 ? 1.983 -3.9 -7.273 1 92.56 15 TYR B N 1
ATOM 1436 C CA . TYR B 1 15 ? 1.472 -2.535 -7.324 1 92.56 15 TYR B CA 1
ATOM 1437 C C . TYR B 1 15 ? 0.524 -2.352 -8.5 1 92.56 15 TYR B C 1
ATOM 1439 O O . TYR B 1 15 ? -0.679 -2.156 -8.312 1 92.56 15 TYR B O 1
ATOM 1447 N N . PHE B 1 16 ? 0.982 -2.629 -9.664 1 89.62 16 PHE B N 1
ATOM 1448 C CA . PHE B 1 16 ? 0.226 -2.266 -10.859 1 89.62 16 PHE B CA 1
ATOM 1449 C C . PHE B 1 16 ? -1.06 -3.08 -10.953 1 89.62 16 PHE B C 1
ATOM 1451 O O . PHE B 1 16 ? -2.131 -2.527 -11.211 1 89.62 16 PHE B O 1
ATOM 1458 N N . TYR B 1 17 ? -0.946 -4.297 -10.727 1 90.31 17 TYR B N 1
ATOM 1459 C CA . TYR B 1 17 ? -2.107 -5.168 -10.852 1 90.31 17 TYR B CA 1
ATOM 1460 C C . TYR B 1 17 ? -3.164 -4.824 -9.812 1 90.31 17 TYR B C 1
ATOM 1462 O O . TYR B 1 17 ? -4.328 -4.594 -10.148 1 90.31 17 TYR B O 1
ATOM 1470 N N . PRO B 1 18 ? -2.766 -4.77 -8.578 1 92.38 18 PRO B N 1
ATOM 1471 C CA . PRO B 1 18 ? -3.764 -4.379 -7.582 1 92.38 18 PRO B CA 1
ATOM 1472 C C . PRO B 1 18 ? -4.336 -2.986 -7.828 1 92.38 18 PRO B C 1
ATOM 1474 O O . PRO B 1 18 ? -5.504 -2.732 -7.527 1 92.38 18 PRO B O 1
ATOM 1477 N N . ILE B 1 19 ? -3.516 -2.064 -8.312 1 92.81 19 ILE B N 1
ATOM 1478 C CA . ILE B 1 19 ? -3.986 -0.717 -8.617 1 92.81 19 ILE B CA 1
ATOM 1479 C C . ILE B 1 19 ? -5.105 -0.783 -9.656 1 92.81 19 ILE B C 1
ATOM 1481 O O . ILE B 1 19 ? -6.168 -0.183 -9.477 1 92.81 19 ILE B O 1
ATOM 1485 N N . TYR B 1 20 ? -4.852 -1.527 -10.617 1 90.88 20 TYR B N 1
ATOM 1486 C CA . TYR B 1 20 ? -5.82 -1.668 -11.695 1 90.88 20 TYR B CA 1
ATOM 1487 C C . TYR B 1 20 ? -7.117 -2.287 -11.188 1 90.88 20 TYR B C 1
ATOM 1489 O O . TYR B 1 20 ? -8.203 -1.791 -11.484 1 90.88 20 TYR B O 1
ATOM 1497 N N . CYS B 1 21 ? -7.086 -3.328 -10.5 1 91.88 21 CYS B N 1
ATOM 1498 C CA . CYS B 1 21 ? -8.266 -4.035 -10.008 1 91.88 21 CYS B CA 1
ATOM 1499 C C . CYS B 1 21 ? -9.039 -3.174 -9.016 1 91.88 21 CYS B C 1
ATOM 1501 O O . CYS B 1 21 ? -10.273 -3.176 -9.023 1 91.88 21 CYS B O 1
ATOM 1503 N N . THR B 1 22 ? -8.297 -2.492 -8.172 1 94.62 22 THR B N 1
ATOM 1504 C CA . THR B 1 22 ? -8.953 -1.609 -7.211 1 94.62 22 THR B CA 1
ATOM 1505 C C . THR B 1 22 ? -9.68 -0.48 -7.93 1 94.62 22 THR B C 1
ATOM 1507 O O . THR B 1 22 ? -10.82 -0.156 -7.59 1 94.62 22 THR B O 1
ATOM 1510 N N . LEU B 1 23 ? -9.031 0.055 -8.945 1 93.62 23 LEU B N 1
ATOM 1511 C CA . LEU B 1 23 ? -9.648 1.119 -9.727 1 93.62 23 LEU B CA 1
ATOM 1512 C C . LEU B 1 23 ? -10.93 0.631 -10.391 1 93.62 23 LEU B C 1
ATOM 1514 O O . LEU B 1 23 ? -11.945 1.336 -10.391 1 93.62 23 LEU B O 1
ATOM 1518 N N . THR B 1 24 ? -10.844 -0.484 -10.969 1 92.25 24 THR B N 1
ATOM 1519 C CA . THR B 1 24 ? -12 -1.06 -11.648 1 92.25 24 THR B CA 1
ATOM 1520 C C . THR B 1 24 ? -13.133 -1.312 -10.656 1 92.25 24 THR B C 1
ATOM 1522 O O . THR B 1 24 ? -14.297 -1.021 -10.953 1 92.25 24 THR B O 1
ATOM 1525 N N . ALA B 1 25 ? -12.82 -1.843 -9.492 1 94.25 25 ALA B N 1
ATOM 1526 C CA . ALA B 1 25 ? -13.828 -2.123 -8.477 1 94.25 25 ALA B CA 1
ATOM 1527 C C . ALA B 1 25 ? -14.484 -0.836 -7.984 1 94.25 25 ALA B C 1
ATOM 1529 O O . ALA B 1 25 ? -15.695 -0.792 -7.773 1 94.25 25 ALA B O 1
ATOM 1530 N N . LEU B 1 26 ? -13.656 0.175 -7.801 1 95.19 26 LEU B N 1
ATOM 1531 C CA . LEU B 1 26 ? -14.164 1.455 -7.316 1 95.19 26 LEU B CA 1
ATOM 1532 C C . LEU B 1 26 ? -15.023 2.133 -8.375 1 95.19 26 LEU B C 1
ATOM 1534 O O . LEU B 1 26 ? -16.094 2.662 -8.07 1 95.19 26 LEU B O 1
ATOM 1538 N N . LYS B 1 27 ? -14.539 2.129 -9.594 1 92.69 27 LYS B N 1
ATOM 1539 C CA . LYS B 1 27 ? -15.266 2.746 -10.695 1 92.69 27 LYS B CA 1
ATOM 1540 C C . LYS B 1 27 ? -16.625 2.092 -10.891 1 92.69 27 LYS B C 1
ATOM 1542 O O . LYS B 1 27 ? -17.625 2.779 -11.133 1 92.69 27 LYS B O 1
ATOM 1547 N N . ASN B 1 28 ? -16.656 0.759 -10.781 1 93.19 28 ASN B N 1
ATOM 1548 C CA . ASN B 1 28 ? -17.891 0.007 -10.984 1 93.19 28 ASN B CA 1
ATOM 1549 C C . ASN B 1 28 ? -18.719 -0.085 -9.703 1 93.19 28 ASN B C 1
ATOM 1551 O O . ASN B 1 28 ? -19.766 -0.724 -9.68 1 93.19 28 ASN B O 1
ATOM 1555 N N . ASN B 1 29 ? -18.281 0.497 -8.672 1 94.12 29 ASN B N 1
ATOM 1556 C CA . ASN B 1 29 ? -18.969 0.507 -7.383 1 94.12 29 ASN B CA 1
ATOM 1557 C C . ASN B 1 29 ? -19.281 -0.908 -6.906 1 94.12 29 ASN B C 1
ATOM 1559 O O . ASN B 1 29 ? -20.406 -1.195 -6.508 1 94.12 29 ASN B O 1
ATOM 1563 N N . GLU B 1 30 ? -18.312 -1.777 -7.039 1 95.88 30 GLU B N 1
ATOM 1564 C CA . GLU B 1 30 ? -18.438 -3.15 -6.555 1 95.88 30 GLU B CA 1
ATOM 1565 C C . GLU B 1 30 ? -17.906 -3.279 -5.129 1 95.88 30 GLU B C 1
ATOM 1567 O O . GLU B 1 30 ? -16.719 -3.482 -4.918 1 95.88 30 GLU B O 1
ATOM 1572 N N . ASP B 1 31 ? -18.734 -3.338 -4.211 1 95.38 31 ASP B N 1
ATOM 1573 C CA . ASP B 1 31 ? -18.375 -3.266 -2.801 1 95.38 31 ASP B CA 1
ATOM 1574 C C . ASP B 1 31 ? -17.578 -4.496 -2.377 1 95.38 31 ASP B C 1
ATOM 1576 O O . ASP B 1 31 ? -16.562 -4.371 -1.685 1 95.38 31 ASP B O 1
ATOM 1580 N N . GLU B 1 32 ? -18.031 -5.645 -2.812 1 94.94 32 GLU B N 1
ATOM 1581 C CA . GLU B 1 32 ? -17.359 -6.879 -2.4 1 94.94 32 GLU B CA 1
ATOM 1582 C C . GLU B 1 32 ? -15.953 -6.969 -2.975 1 94.94 32 GLU B C 1
ATOM 1584 O O . GLU B 1 32 ? -15.016 -7.352 -2.275 1 94.94 32 GLU B O 1
ATOM 1589 N N . LYS B 1 33 ? -15.805 -6.59 -4.246 1 95 33 LYS B N 1
ATOM 1590 C CA . LYS B 1 33 ? -14.492 -6.582 -4.871 1 95 33 LYS B CA 1
ATOM 1591 C C . LYS B 1 33 ? -13.578 -5.543 -4.223 1 95 33 LYS B C 1
ATOM 1593 O O . LYS B 1 33 ? -12.375 -5.777 -4.062 1 95 33 LYS B O 1
ATOM 1598 N N . THR B 1 34 ? -14.234 -4.453 -3.877 1 96.44 34 THR B N 1
ATOM 1599 C CA . THR B 1 34 ? -13.469 -3.406 -3.209 1 96.44 34 THR B CA 1
ATOM 1600 C C . THR B 1 34 ? -12.922 -3.904 -1.873 1 96.44 34 THR B C 1
ATOM 1602 O O . THR B 1 34 ? -11.781 -3.623 -1.517 1 96.44 34 THR B O 1
ATOM 1605 N N . LYS B 1 35 ? -13.711 -4.633 -1.174 1 96.19 35 LYS B N 1
ATOM 1606 C CA . LYS B 1 35 ? -13.281 -5.207 0.098 1 96.19 35 LYS B CA 1
ATOM 1607 C C . LYS B 1 35 ? -12.133 -6.195 -0.107 1 96.19 35 LYS B C 1
ATOM 1609 O O . LYS B 1 35 ? -11.195 -6.242 0.692 1 96.19 35 LYS B O 1
ATOM 1614 N N . GLU B 1 36 ? -12.258 -6.934 -1.142 1 95.62 36 GLU B N 1
ATOM 1615 C CA . GLU B 1 36 ? -11.227 -7.914 -1.458 1 95.62 36 GLU B CA 1
ATOM 1616 C C . GLU B 1 36 ? -9.875 -7.242 -1.682 1 95.62 36 GLU B C 1
ATOM 1618 O O . GLU B 1 36 ? -8.859 -7.691 -1.156 1 95.62 36 GLU B O 1
ATOM 1623 N N . TRP B 1 37 ? -9.953 -6.227 -2.447 1 95.81 37 TRP B N 1
ATOM 1624 C CA . TRP B 1 37 ? -8.703 -5.547 -2.768 1 95.81 37 TRP B CA 1
ATOM 1625 C C . TRP B 1 37 ? -8.195 -4.742 -1.573 1 95.81 37 TRP B C 1
ATOM 1627 O O . TRP B 1 37 ? -6.988 -4.594 -1.384 1 95.81 37 TRP B O 1
ATOM 1637 N N . ALA B 1 38 ? -9.141 -4.258 -0.746 1 96.62 38 ALA B N 1
ATOM 1638 C CA . ALA B 1 38 ? -8.719 -3.621 0.501 1 96.62 38 ALA B CA 1
ATOM 1639 C C . ALA B 1 38 ? -7.965 -4.602 1.392 1 96.62 38 ALA B C 1
ATOM 1641 O O . ALA B 1 38 ? -6.953 -4.25 1.998 1 96.62 38 ALA B O 1
ATOM 1642 N N . ARG B 1 39 ? -8.445 -5.797 1.428 1 95.88 39 ARG B N 1
ATOM 1643 C CA . ARG B 1 39 ? -7.762 -6.844 2.184 1 95.88 39 ARG B CA 1
ATOM 1644 C C . ARG B 1 39 ? -6.379 -7.125 1.606 1 95.88 39 ARG B C 1
ATOM 1646 O O . ARG B 1 39 ? -5.41 -7.289 2.352 1 95.88 39 ARG B O 1
ATOM 1653 N N . ASN B 1 40 ? -6.395 -7.188 0.381 1 96.38 40 ASN B N 1
ATOM 1654 C CA . ASN B 1 40 ? -5.125 -7.434 -0.295 1 96.38 40 ASN B CA 1
ATOM 1655 C C . ASN B 1 40 ? -4.098 -6.355 0.035 1 96.38 40 ASN B C 1
ATOM 1657 O O . ASN B 1 40 ? -2.951 -6.664 0.365 1 96.38 40 ASN B O 1
ATOM 1661 N N . TRP B 1 41 ? -4.453 -5.078 -0.04 1 95.62 41 TRP B N 1
ATOM 1662 C CA . TRP B 1 41 ? -3.566 -3.967 0.281 1 95.62 41 TRP B CA 1
ATOM 1663 C C . TRP B 1 41 ? -3.107 -4.039 1.732 1 95.62 41 TRP B C 1
ATOM 1665 O O . TRP B 1 41 ? -1.945 -3.754 2.037 1 95.62 41 TRP B O 1
ATOM 1675 N N . LEU B 1 42 ? -4.043 -4.344 2.562 1 95.44 42 LEU B N 1
ATOM 1676 C CA . LEU B 1 42 ? -3.738 -4.48 3.982 1 95.44 42 LEU B CA 1
ATOM 1677 C C . LEU B 1 42 ? -2.631 -5.504 4.203 1 95.44 42 LEU B C 1
ATOM 1679 O O . LEU B 1 42 ? -1.642 -5.219 4.883 1 95.44 42 LEU B O 1
ATOM 1683 N N . VAL B 1 43 ? -2.768 -6.645 3.625 1 95.88 43 VAL B N 1
ATOM 1684 C CA . VAL B 1 43 ? -1.822 -7.738 3.814 1 95.88 43 VAL B CA 1
ATOM 1685 C C . VAL B 1 43 ? -0.494 -7.395 3.143 1 95.88 43 VAL B C 1
ATOM 1687 O O . VAL B 1 43 ? 0.574 -7.605 3.723 1 95.88 43 VAL B O 1
ATOM 1690 N N . LEU B 1 44 ? -0.557 -6.887 1.918 1 95.38 44 LEU B N 1
ATOM 1691 C CA . LEU B 1 44 ? 0.647 -6.469 1.206 1 95.38 44 LEU B CA 1
ATOM 1692 C C . LEU B 1 44 ? 1.417 -5.422 2.006 1 95.38 44 LEU B C 1
ATOM 1694 O O . LEU B 1 44 ? 2.648 -5.457 2.057 1 95.38 44 LEU B O 1
ATOM 1698 N N . SER B 1 45 ? 0.679 -4.457 2.596 1 93.5 45 SER B N 1
ATOM 1699 C CA . SER B 1 45 ? 1.316 -3.408 3.383 1 93.5 45 SER B CA 1
ATOM 1700 C C . SER B 1 45 ? 2.033 -3.986 4.598 1 93.5 45 SER B C 1
ATOM 1702 O O . SER B 1 45 ? 3.119 -3.531 4.961 1 93.5 45 SER B O 1
ATOM 1704 N N . CYS B 1 46 ? 1.392 -4.918 5.281 1 92.25 46 CYS B N 1
ATOM 1705 C CA . CYS B 1 46 ? 2.037 -5.605 6.395 1 92.25 46 CYS B CA 1
ATOM 1706 C C . CYS B 1 46 ? 3.311 -6.309 5.938 1 92.25 46 CYS B C 1
ATOM 1708 O O . CYS B 1 46 ? 4.328 -6.273 6.629 1 92.25 46 CYS B O 1
ATOM 1710 N N . PHE B 1 47 ? 3.223 -6.941 4.801 1 92.38 47 PHE B N 1
ATOM 1711 C CA . PHE B 1 47 ? 4.383 -7.613 4.23 1 92.38 47 PHE B CA 1
ATOM 1712 C C . PHE B 1 47 ? 5.496 -6.613 3.932 1 92.38 47 PHE B C 1
ATOM 1714 O O . PHE B 1 47 ? 6.66 -6.859 4.246 1 92.38 47 PHE B O 1
ATOM 1721 N N . PHE B 1 48 ? 5.176 -5.41 3.316 1 87.56 48 PHE B N 1
ATOM 1722 C CA . PHE B 1 48 ? 6.172 -4.406 2.969 1 87.56 48 PHE B CA 1
ATOM 1723 C C . PHE B 1 48 ? 6.828 -3.836 4.223 1 87.56 48 PHE B C 1
ATOM 1725 O O . PHE B 1 48 ? 8.031 -3.58 4.234 1 87.56 48 PHE B O 1
ATOM 1732 N N . LEU B 1 49 ? 6.07 -3.697 5.254 1 86.31 49 LEU B N 1
ATOM 1733 C CA . LEU B 1 49 ? 6.605 -3.221 6.523 1 86.31 49 LEU B CA 1
ATOM 1734 C C . LEU B 1 49 ? 7.59 -4.227 7.113 1 86.31 49 LEU B C 1
ATOM 1736 O O . LEU B 1 49 ? 8.648 -3.844 7.621 1 86.31 49 LEU B O 1
ATOM 1740 N N . SER B 1 50 ? 7.184 -5.461 7.094 1 86.75 50 SER B N 1
ATOM 1741 C CA . SER B 1 50 ? 8.055 -6.52 7.602 1 86.75 50 SER B CA 1
ATOM 1742 C C . SER B 1 50 ? 9.352 -6.594 6.809 1 86.75 50 SER B C 1
ATOM 1744 O O . SER B 1 50 ? 10.414 -6.879 7.367 1 86.75 50 SER B O 1
ATOM 1746 N N . GLU B 1 51 ? 9.203 -6.391 5.52 1 82.81 51 GLU B N 1
ATOM 1747 C CA . GLU B 1 51 ? 10.383 -6.418 4.652 1 82.81 51 GLU B CA 1
ATOM 1748 C C . GLU B 1 51 ? 11.375 -5.332 5.043 1 82.81 51 GLU B C 1
ATOM 1750 O O . GLU B 1 51 ? 12.586 -5.523 4.93 1 82.81 51 GLU B O 1
ATOM 1755 N N . ARG B 1 52 ? 10.883 -4.242 5.465 1 78.06 52 ARG B N 1
ATOM 1756 C CA . ARG B 1 52 ? 11.758 -3.15 5.879 1 78.06 52 ARG B CA 1
ATOM 1757 C C . ARG B 1 52 ? 12.672 -3.584 7.023 1 78.06 52 ARG B C 1
ATOM 1759 O O . ARG B 1 52 ? 13.82 -3.145 7.113 1 78.06 52 ARG B O 1
ATOM 1766 N N . LEU B 1 53 ? 12.195 -4.453 7.867 1 74.19 53 LEU B N 1
ATOM 1767 C CA . LEU B 1 53 ? 12.961 -4.949 9 1 74.19 53 LEU B CA 1
ATOM 1768 C C . LEU B 1 53 ? 13.906 -6.07 8.57 1 74.19 53 LEU B C 1
ATOM 1770 O O . LEU B 1 53 ? 15.031 -6.156 9.055 1 74.19 53 LEU B O 1
ATOM 1774 N N . VAL B 1 54 ? 13.477 -6.812 7.645 1 71.31 54 VAL B N 1
ATOM 1775 C CA . VAL B 1 54 ? 14.188 -8.039 7.297 1 71.31 54 VAL B CA 1
ATOM 1776 C C . VAL B 1 54 ? 15.109 -7.781 6.105 1 71.31 54 VAL B C 1
ATOM 1778 O O . VAL B 1 54 ? 16.094 -8.5 5.906 1 71.31 54 VAL B O 1
ATOM 1781 N N . GLU B 1 55 ? 14.812 -6.691 5.34 1 69.88 55 GLU B N 1
ATOM 1782 C CA . GLU B 1 55 ? 15.516 -6.43 4.086 1 69.88 55 GLU B CA 1
ATOM 1783 C C . GLU B 1 55 ? 17.031 -6.473 4.285 1 69.88 55 GLU B C 1
ATOM 1785 O O . GLU B 1 55 ? 17.75 -7.098 3.502 1 69.88 55 GLU B O 1
ATOM 1790 N N . PRO B 1 56 ? 17.469 -5.84 5.266 1 68.19 56 PRO B N 1
ATOM 1791 C CA . PRO B 1 56 ? 18.922 -5.898 5.43 1 68.19 56 PRO B CA 1
ATOM 1792 C C . PRO B 1 56 ? 19.438 -7.324 5.613 1 68.19 56 PRO B C 1
ATOM 1794 O O . PRO B 1 56 ? 20.562 -7.633 5.211 1 68.19 56 PRO B O 1
ATOM 1797 N N . LEU B 1 57 ? 18.578 -8.188 6.125 1 65.38 57 LEU B N 1
ATOM 1798 C CA . LEU B 1 57 ? 18.984 -9.562 6.367 1 65.38 57 LEU B CA 1
ATOM 1799 C C . LEU B 1 57 ? 18.766 -10.422 5.129 1 65.38 57 LEU B C 1
ATOM 1801 O O . LEU B 1 57 ? 19.594 -11.273 4.805 1 65.38 57 LEU B O 1
ATOM 1805 N N . LEU B 1 58 ? 17.766 -10.172 4.457 1 67.69 58 LEU B N 1
ATOM 1806 C CA . LEU B 1 58 ? 17.359 -11.055 3.369 1 67.69 58 LEU B CA 1
ATOM 1807 C C . LEU B 1 58 ? 18.125 -10.742 2.094 1 67.69 58 LEU B C 1
ATOM 1809 O O . LEU B 1 58 ? 18.203 -11.57 1.186 1 67.69 58 LEU B O 1
ATOM 1813 N N . GLN B 1 59 ? 18.703 -9.586 2.117 1 63.47 59 GLN B N 1
ATOM 1814 C CA . GLN B 1 59 ? 19.516 -9.266 0.94 1 63.47 59 GLN B CA 1
ATOM 1815 C C . GLN B 1 59 ? 20.641 -10.281 0.751 1 63.47 59 GLN B C 1
ATOM 1817 O O . GLN B 1 59 ? 21.172 -10.422 -0.347 1 63.47 59 GLN B O 1
ATOM 1822 N N . VAL B 1 60 ? 20.812 -11.07 1.78 1 65.19 60 VAL B N 1
ATOM 1823 C CA . VAL B 1 60 ? 21.891 -12.039 1.664 1 65.19 60 VAL B CA 1
ATOM 1824 C C . VAL B 1 60 ? 21.375 -13.312 0.999 1 65.19 60 VAL B C 1
ATOM 1826 O O . VAL B 1 60 ? 22.156 -14.125 0.496 1 65.19 60 VAL B O 1
ATOM 1829 N N . LEU B 1 61 ? 20.203 -13.484 0.826 1 74.5 61 LEU B N 1
ATOM 1830 C CA . LEU B 1 61 ? 19.656 -14.711 0.249 1 74.5 61 LEU B CA 1
ATOM 1831 C C . LEU B 1 61 ? 19.594 -14.617 -1.272 1 74.5 61 LEU B C 1
ATOM 1833 O O . LEU B 1 61 ? 19.031 -13.664 -1.818 1 74.5 61 LEU B O 1
ATOM 1837 N N . PRO B 1 62 ? 20.375 -15.445 -2.107 1 73.81 62 PRO B N 1
ATOM 1838 C CA . PRO B 1 62 ? 20.453 -15.391 -3.568 1 73.81 62 PRO B CA 1
ATOM 1839 C C . PRO B 1 62 ? 19.078 -15.484 -4.234 1 73.81 62 PRO B C 1
ATOM 1841 O O . PRO B 1 62 ? 18.875 -14.922 -5.312 1 73.81 62 PRO B O 1
ATOM 1844 N N . LEU B 1 63 ? 18.109 -16 -3.562 1 82.69 63 LEU B N 1
ATOM 1845 C CA . LEU B 1 63 ? 16.797 -16.172 -4.176 1 82.69 63 LEU B CA 1
ATOM 1846 C C . LEU B 1 63 ? 15.742 -15.344 -3.457 1 82.69 63 LEU B C 1
ATOM 1848 O O . LEU B 1 63 ? 14.562 -15.703 -3.434 1 82.69 63 LEU B O 1
ATOM 1852 N N . TYR B 1 64 ? 16.125 -14.234 -3.104 1 84.5 64 TYR B N 1
ATOM 1853 C CA . TYR B 1 64 ? 15.195 -13.422 -2.332 1 84.5 64 TYR B CA 1
ATOM 1854 C C . TYR B 1 64 ? 14.102 -12.852 -3.223 1 84.5 64 TYR B C 1
ATOM 1856 O O . TYR B 1 64 ? 12.922 -12.906 -2.879 1 84.5 64 TYR B O 1
ATOM 1864 N N . ALA B 1 65 ? 14.555 -12.297 -4.383 1 83.81 65 ALA B N 1
ATOM 1865 C CA . ALA B 1 65 ? 13.602 -11.664 -5.285 1 83.81 65 ALA B CA 1
ATOM 1866 C C . ALA B 1 65 ? 12.578 -12.672 -5.797 1 83.81 65 ALA B C 1
ATOM 1868 O O . ALA B 1 65 ? 11.398 -12.344 -5.961 1 83.81 65 ALA B O 1
ATOM 1869 N N . GLU B 1 66 ? 13.047 -13.82 -6.016 1 85.25 66 GLU B N 1
ATOM 1870 C CA . GLU B 1 66 ? 12.164 -14.875 -6.508 1 85.25 66 GLU B CA 1
ATOM 1871 C C . GLU B 1 66 ? 11.164 -15.297 -5.434 1 85.25 66 GLU B C 1
ATOM 1873 O O . GLU B 1 66 ? 9.977 -15.461 -5.719 1 85.25 66 GLU B O 1
ATOM 1878 N N . VAL B 1 67 ? 11.68 -15.5 -4.293 1 86.31 67 VAL B N 1
ATOM 1879 C CA . VAL B 1 67 ? 10.82 -15.906 -3.191 1 86.31 67 VAL B CA 1
ATOM 1880 C C . VAL B 1 67 ? 9.789 -14.812 -2.906 1 86.31 67 VAL B C 1
ATOM 1882 O O . VAL B 1 67 ? 8.609 -15.102 -2.707 1 86.31 67 VAL B O 1
ATOM 1885 N N . LYS B 1 68 ? 10.281 -13.617 -2.932 1 89.06 68 LYS B N 1
ATOM 1886 C CA . LYS B 1 68 ? 9.398 -12.477 -2.725 1 89.06 68 LYS B CA 1
ATOM 1887 C C . LYS B 1 68 ? 8.305 -12.43 -3.785 1 89.06 68 LYS B C 1
ATOM 1889 O O . LYS B 1 68 ? 7.137 -12.18 -3.471 1 89.06 68 LYS B O 1
ATOM 1894 N N . LEU B 1 69 ? 8.648 -12.656 -4.945 1 90 69 LEU B N 1
ATOM 1895 C CA . LEU B 1 69 ? 7.691 -12.641 -6.043 1 90 69 LEU B CA 1
ATOM 1896 C C . LEU B 1 69 ? 6.633 -13.727 -5.859 1 90 69 LEU B C 1
ATOM 1898 O O . LEU B 1 69 ? 5.445 -13.477 -6.07 1 90 69 LEU B O 1
ATOM 1902 N N . VAL B 1 70 ? 7.023 -14.859 -5.504 1 88.19 70 VAL B N 1
ATOM 1903 C CA . VAL B 1 70 ? 6.086 -15.953 -5.273 1 88.19 70 VAL B CA 1
ATOM 1904 C C . VAL B 1 70 ? 5.086 -15.562 -4.188 1 88.19 70 VAL B C 1
ATOM 1906 O O . VAL B 1 70 ? 3.887 -15.812 -4.32 1 88.19 70 VAL B O 1
ATOM 1909 N N . LEU B 1 71 ? 5.566 -15.008 -3.154 1 90.81 71 LEU B N 1
ATOM 1910 C CA . LEU B 1 71 ? 4.715 -14.578 -2.053 1 90.81 71 LEU B CA 1
ATOM 1911 C C . LEU B 1 71 ? 3.711 -13.523 -2.52 1 90.81 71 LEU B C 1
ATOM 1913 O O . LEU B 1 71 ? 2.523 -13.609 -2.201 1 90.81 71 LEU B O 1
ATOM 1917 N N . ILE B 1 72 ? 4.176 -12.617 -3.312 1 92.69 72 ILE B N 1
ATOM 1918 C CA . ILE B 1 72 ? 3.322 -11.539 -3.807 1 92.69 72 ILE B CA 1
ATOM 1919 C C . ILE B 1 72 ? 2.256 -12.109 -4.738 1 92.69 72 ILE B C 1
ATOM 1921 O O . ILE B 1 72 ? 1.093 -11.711 -4.684 1 92.69 72 ILE B O 1
ATOM 1925 N N . LEU B 1 73 ? 2.607 -13.016 -5.562 1 89.5 73 LEU B N 1
ATOM 1926 C CA . LEU B 1 73 ? 1.652 -13.664 -6.453 1 89.5 73 LEU B CA 1
ATOM 1927 C C . LEU B 1 73 ? 0.595 -14.422 -5.66 1 89.5 73 LEU B C 1
ATOM 1929 O O . LEU B 1 73 ? -0.595 -14.352 -5.977 1 89.5 73 LEU B O 1
ATOM 1933 N N . TRP B 1 74 ? 1.07 -15.094 -4.68 1 91.19 74 TRP B N 1
ATOM 1934 C CA . TRP B 1 74 ? 0.154 -15.836 -3.822 1 91.19 74 TRP B CA 1
ATOM 1935 C C . TRP B 1 74 ? -0.85 -14.906 -3.156 1 91.19 74 TRP B C 1
ATOM 1937 O O . TRP B 1 74 ? -2.039 -15.219 -3.07 1 91.19 74 TRP B O 1
ATOM 1947 N N . LEU B 1 75 ? -0.482 -13.852 -2.812 1 92.94 75 LEU B N 1
ATOM 1948 C CA . LEU B 1 75 ? -1.326 -12.898 -2.098 1 92.94 75 LEU B CA 1
ATOM 1949 C C . LEU B 1 75 ? -2.24 -12.156 -3.062 1 92.94 75 LEU B C 1
ATOM 1951 O O . LEU B 1 75 ? -3.402 -11.891 -2.746 1 92.94 75 LEU B O 1
ATOM 1955 N N . THR B 1 76 ? -1.747 -11.773 -4.23 1 91.75 76 THR B N 1
ATOM 1956 C CA . THR B 1 76 ? -2.404 -10.797 -5.098 1 91.75 76 THR B CA 1
ATOM 1957 C C . THR B 1 76 ? -3.363 -11.5 -6.059 1 91.75 76 THR B C 1
ATOM 1959 O O . THR B 1 76 ? -4.387 -10.93 -6.445 1 91.75 76 THR B O 1
ATOM 1962 N N . ILE B 1 77 ? -3.049 -12.648 -6.453 1 84.75 77 ILE B N 1
ATOM 1963 C CA . ILE B 1 77 ? -3.906 -13.352 -7.395 1 84.75 77 ILE B CA 1
ATOM 1964 C C . ILE B 1 77 ? -5.133 -13.898 -6.668 1 84.75 77 ILE B C 1
ATOM 1966 O O . ILE B 1 77 ? -5.012 -14.711 -5.75 1 84.75 77 ILE B O 1
ATOM 1970 N N . PRO B 1 78 ? -6.305 -13.445 -7.117 1 85.06 78 PRO B N 1
ATOM 1971 C CA . PRO B 1 78 ? -7.547 -13.773 -6.418 1 85.06 78 PRO B CA 1
ATOM 1972 C C . PRO B 1 78 ? -7.84 -15.273 -6.414 1 85.06 78 PRO B C 1
ATOM 1974 O O . PRO B 1 78 ? -8.539 -15.766 -5.527 1 85.06 78 PRO B O 1
ATOM 1977 N N . GLN B 1 79 ? -7.293 -15.953 -7.32 1 82.19 79 GLN B N 1
ATOM 1978 C CA . GLN B 1 79 ? -7.559 -17.391 -7.422 1 82.19 79 GLN B CA 1
ATOM 1979 C C . GLN B 1 79 ? -6.969 -18.141 -6.23 1 82.19 79 GLN B C 1
ATOM 1981 O O . GLN B 1 79 ? -7.523 -19.141 -5.797 1 82.19 79 GLN B O 1
ATOM 1986 N N . PHE B 1 80 ? -5.898 -17.594 -5.648 1 84.81 80 PHE B N 1
ATOM 1987 C CA . PHE B 1 80 ? -5.219 -18.266 -4.555 1 84.81 80 PHE B CA 1
ATOM 1988 C C . PHE B 1 80 ? -5.738 -17.781 -3.207 1 84.81 80 PHE B C 1
ATOM 1990 O O . PHE B 1 80 ? -5.512 -18.422 -2.18 1 84.81 80 PHE B O 1
ATOM 1997 N N . ARG B 1 81 ? -6.402 -16.766 -3.098 1 88.62 81 ARG B N 1
ATOM 1998 C CA . ARG B 1 81 ? -7.043 -16.203 -1.912 1 88.62 81 ARG B CA 1
ATOM 1999 C C . ARG B 1 81 ? -6.039 -16.031 -0.778 1 88.62 81 ARG B C 1
ATOM 2001 O O . ARG B 1 81 ? -6.375 -16.219 0.392 1 88.62 81 ARG B O 1
ATOM 2008 N N . GLY B 1 82 ? -4.84 -15.773 -1.125 1 92.81 82 GLY B N 1
ATOM 2009 C CA . GLY B 1 82 ? -3.801 -15.633 -0.116 1 92.81 82 GLY B CA 1
ATOM 2010 C C . GLY B 1 82 ? -4.055 -14.492 0.848 1 92.81 82 GLY B C 1
ATOM 2011 O O . GLY B 1 82 ? -3.959 -14.664 2.064 1 92.81 82 GLY B O 1
ATOM 2012 N N . ALA B 1 83 ? -4.398 -13.406 0.331 1 94.25 83 ALA B N 1
ATOM 2013 C CA . ALA B 1 83 ? -4.648 -12.227 1.158 1 94.25 83 ALA B CA 1
ATOM 2014 C C . ALA B 1 83 ? -5.836 -12.445 2.09 1 94.25 83 ALA B C 1
ATOM 2016 O O . ALA B 1 83 ? -5.816 -12.016 3.244 1 94.25 83 ALA B O 1
ATOM 2017 N N . GLU B 1 84 ? -6.82 -13.117 1.585 1 93.69 84 GLU B N 1
ATOM 2018 C CA . GLU B 1 84 ? -7.992 -13.406 2.406 1 93.69 84 GLU B CA 1
ATOM 2019 C C . GLU B 1 84 ? -7.637 -14.328 3.57 1 93.69 84 GLU B C 1
ATOM 2021 O O . GLU B 1 84 ? -8.094 -14.117 4.695 1 93.69 84 GLU B O 1
ATOM 2026 N N . ILE B 1 85 ? -6.891 -15.297 3.332 1 95.62 85 ILE B N 1
ATOM 2027 C CA . ILE B 1 85 ? -6.488 -16.25 4.359 1 95.62 85 ILE B CA 1
ATOM 2028 C C . ILE B 1 85 ? -5.672 -15.539 5.434 1 95.62 85 ILE B C 1
ATOM 2030 O O . ILE B 1 85 ? -5.938 -15.688 6.629 1 95.62 85 ILE B O 1
ATOM 2034 N N . VAL B 1 86 ? -4.727 -14.805 5.016 1 95.31 86 VAL B N 1
ATOM 2035 C CA . VAL B 1 86 ? -3.861 -14.086 5.953 1 95.31 86 VAL B CA 1
ATOM 2036 C C . VAL B 1 86 ? -4.691 -13.109 6.781 1 95.31 86 VAL B C 1
ATOM 2038 O O . VAL B 1 86 ? -4.496 -13 7.992 1 95.31 86 VAL B O 1
ATOM 2041 N N . TYR B 1 87 ? -5.578 -12.453 6.145 1 95.69 87 TYR B N 1
ATOM 2042 C CA . TYR B 1 87 ? -6.449 -11.5 6.824 1 95.69 87 TYR B CA 1
ATOM 2043 C C . TYR B 1 87 ? -7.309 -12.195 7.875 1 95.69 87 TYR B C 1
ATOM 2045 O O . TYR B 1 87 ? -7.328 -11.789 9.039 1 95.69 87 TYR B O 1
ATOM 2053 N N . LYS B 1 88 ? -7.969 -13.211 7.496 1 94.19 88 LYS B N 1
ATOM 2054 C CA . LYS B 1 88 ? -8.945 -13.875 8.359 1 94.19 88 LYS B CA 1
ATOM 2055 C C . LYS B 1 88 ? -8.25 -14.664 9.469 1 94.19 88 LYS B C 1
ATOM 2057 O O . LYS B 1 88 ? -8.727 -14.703 10.602 1 94.19 88 LYS B O 1
ATOM 2062 N N . GLU B 1 89 ? -7.172 -15.211 9.172 1 93.69 89 GLU B N 1
ATOM 2063 C CA . GLU B 1 89 ? -6.547 -16.125 10.117 1 93.69 89 GLU B CA 1
ATOM 2064 C C . GLU B 1 89 ? -5.562 -15.398 11.023 1 93.69 89 GLU B C 1
ATOM 2066 O O . GLU B 1 89 ? -5.34 -15.805 12.164 1 93.69 89 GLU B O 1
ATOM 2071 N N . TYR B 1 90 ? -5.012 -14.375 10.562 1 92.81 90 TYR B N 1
ATOM 2072 C CA . TYR B 1 90 ? -3.939 -13.766 11.344 1 92.81 90 TYR B CA 1
ATOM 2073 C C . TYR B 1 90 ? -4.289 -12.328 11.727 1 92.81 90 TYR B C 1
ATOM 2075 O O . TYR B 1 90 ? -4.336 -11.992 12.906 1 92.81 90 TYR B O 1
ATOM 2083 N N . LEU B 1 91 ? -4.629 -11.508 10.828 1 92.69 91 LEU B N 1
ATOM 2084 C CA . LEU B 1 91 ? -4.805 -10.078 11.086 1 92.69 91 LEU B CA 1
ATOM 2085 C C . LEU B 1 91 ? -6.074 -9.828 11.898 1 92.69 91 LEU B C 1
ATOM 2087 O O . LEU B 1 91 ? -6.055 -9.07 12.867 1 92.69 91 LEU B O 1
ATOM 2091 N N . LEU B 1 92 ? -7.117 -10.484 11.477 1 91.88 92 LEU B N 1
ATOM 2092 C CA . LEU B 1 92 ? -8.406 -10.266 12.133 1 91.88 92 LEU B CA 1
ATOM 2093 C C . LEU B 1 92 ? -8.359 -10.719 13.586 1 91.88 92 LEU B C 1
ATOM 2095 O O . LEU B 1 92 ? -8.719 -9.961 14.484 1 91.88 92 LEU B O 1
ATOM 2099 N N . PRO B 1 93 ? -7.855 -11.906 13.852 1 89.5 93 PRO B N 1
ATOM 2100 C CA . PRO B 1 93 ? -7.793 -12.328 15.25 1 89.5 93 PRO B CA 1
ATOM 2101 C C . PRO B 1 93 ? -6.816 -11.492 16.078 1 89.5 93 PRO B C 1
ATOM 2103 O O . PRO B 1 93 ? -7.074 -11.219 17.25 1 89.5 93 PRO B O 1
ATOM 2106 N N . PHE B 1 94 ? -5.746 -11.195 15.508 1 88.81 94 PHE B N 1
ATOM 2107 C CA . PHE B 1 94 ? -4.785 -10.344 16.203 1 88.81 94 PHE B CA 1
ATOM 2108 C C . PHE B 1 94 ? -5.41 -9 16.562 1 88.81 94 PHE B C 1
ATOM 2110 O O . PHE B 1 94 ? -5.203 -8.492 17.656 1 88.81 94 PHE B O 1
ATOM 2117 N N . PHE B 1 95 ? -6.098 -8.453 15.688 1 87.44 95 PHE B N 1
ATOM 2118 C CA . PHE B 1 95 ? -6.758 -7.172 15.883 1 87.44 95 PHE B CA 1
ATOM 2119 C C . PHE B 1 95 ? -7.852 -7.285 16.938 1 87.44 95 PHE B C 1
ATOM 2121 O O . PHE B 1 95 ? -8.008 -6.395 17.781 1 87.44 95 PHE B O 1
ATOM 2128 N N . SER B 1 96 ? -8.586 -8.328 16.875 1 86.62 96 SER B N 1
ATOM 2129 C CA . SER B 1 96 ? -9.68 -8.523 17.828 1 86.62 96 SER B CA 1
ATOM 2130 C C . SER B 1 96 ? -9.156 -8.727 19.25 1 86.62 96 SER B C 1
ATOM 2132 O O . SER B 1 96 ? -9.797 -8.32 20.219 1 86.62 96 SER B O 1
ATOM 2134 N N . MET B 1 97 ? -7.961 -9.281 19.328 1 85.94 97 MET B N 1
ATOM 2135 C CA . MET B 1 97 ? -7.371 -9.547 20.641 1 85.94 97 MET B CA 1
ATOM 2136 C C . MET B 1 97 ? -6.75 -8.289 21.234 1 85.94 97 MET B C 1
ATOM 2138 O O . MET B 1 97 ? -6.703 -8.117 22.453 1 85.94 97 MET B O 1
ATOM 2142 N N . HIS B 1 98 ? -6.277 -7.445 20.359 1 83.19 98 HIS B N 1
ATOM 2143 C CA . HIS B 1 98 ? -5.547 -6.273 20.828 1 83.19 98 HIS B CA 1
ATOM 2144 C C . HIS B 1 98 ? -6.316 -4.992 20.516 1 83.19 98 HIS B C 1
ATOM 2146 O O . HIS B 1 98 ? -5.715 -3.928 20.344 1 83.19 98 HIS B O 1
ATOM 2152 N N . GLU B 1 99 ? -7.531 -5.07 20.391 1 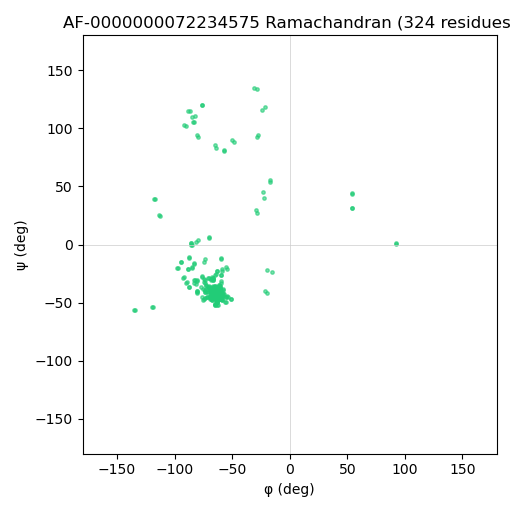78.69 99 GLU B N 1
ATOM 2153 C CA . GLU B 1 99 ? -8.367 -3.949 19.984 1 78.69 99 GLU B CA 1
ATOM 2154 C C . GLU B 1 99 ? -8.141 -2.73 20.875 1 78.69 99 GLU B C 1
ATOM 2156 O O . GLU B 1 99 ? -8.016 -1.607 20.375 1 78.69 99 GLU B O 1
ATOM 2161 N N . ASN B 1 100 ? -8.086 -2.928 22.156 1 79.56 100 ASN B N 1
ATOM 2162 C CA . ASN B 1 100 ? -7.891 -1.828 23.094 1 79.56 100 ASN B CA 1
ATOM 2163 C C . ASN B 1 100 ? -6.52 -1.182 22.938 1 79.56 100 ASN B C 1
ATOM 2165 O O . ASN B 1 100 ? -6.402 0.044 22.938 1 79.56 100 ASN B O 1
ATOM 2169 N N . SER B 1 101 ? -5.594 -2.035 22.781 1 77.12 101 SER B N 1
ATOM 2170 C CA . SER B 1 101 ? -4.234 -1.529 22.609 1 77.12 101 SER B CA 1
ATOM 2171 C C . SER B 1 101 ? -4.09 -0.751 21.312 1 77.12 101 SER B C 1
ATOM 2173 O O . SER B 1 101 ? -3.414 0.279 21.266 1 77.12 101 SER B O 1
ATOM 2175 N N . LEU B 1 102 ? -4.758 -1.203 20.297 1 77.75 102 LEU B N 1
ATOM 2176 C CA . LEU B 1 102 ? -4.688 -0.542 19 1 77.75 102 LEU B CA 1
ATOM 2177 C C . LEU B 1 102 ? -5.402 0.805 19.031 1 77.75 102 LEU B C 1
ATOM 2179 O O . LEU B 1 102 ? -4.93 1.778 18.438 1 77.75 102 LEU B O 1
ATOM 2183 N N . ASP B 1 103 ? -6.52 0.84 19.766 1 78.44 103 ASP B N 1
ATOM 2184 C CA . ASP B 1 103 ? -7.234 2.104 19.906 1 78.44 103 ASP B CA 1
ATOM 2185 C C . ASP B 1 103 ? -6.371 3.143 20.625 1 78.44 103 ASP B C 1
ATOM 2187 O O . ASP B 1 103 ? -6.398 4.324 20.281 1 78.44 103 ASP B O 1
ATOM 2191 N N . ARG B 1 104 ? -5.707 2.646 21.578 1 78.75 104 ARG B N 1
ATOM 2192 C CA . ARG B 1 104 ? -4.809 3.539 22.312 1 78.75 104 ARG B CA 1
ATOM 2193 C C . ARG B 1 104 ? -3.688 4.043 21.406 1 78.75 104 ARG B C 1
ATOM 2195 O O . ARG B 1 104 ? -3.316 5.215 21.453 1 78.75 104 ARG B O 1
ATOM 2202 N N . LEU B 1 105 ? -3.197 3.18 20.609 1 75.44 105 LEU B N 1
ATOM 2203 C CA . LEU B 1 105 ? -2.139 3.551 19.688 1 75.44 105 LEU B CA 1
ATOM 2204 C C . LEU B 1 105 ? -2.627 4.609 18.703 1 75.44 105 LEU B C 1
ATOM 2206 O O . LEU B 1 105 ? -1.916 5.578 18.422 1 75.44 105 LEU B O 1
ATOM 2210 N N . VAL B 1 106 ? -3.793 4.457 18.25 1 76.62 106 VAL B N 1
ATOM 2211 C CA . VAL B 1 106 ? -4.363 5.418 17.312 1 76.62 106 VAL B CA 1
ATOM 2212 C C . VAL B 1 106 ? -4.512 6.777 17.984 1 76.62 106 VAL B C 1
ATOM 2214 O O . VAL B 1 106 ? -4.25 7.816 17.375 1 76.62 106 VAL B O 1
ATOM 2217 N N . SER B 1 107 ? -4.988 6.688 19.234 1 77.88 107 SER B N 1
ATOM 2218 C CA . SER B 1 107 ? -5.125 7.926 20 1 77.88 107 SER B CA 1
ATOM 2219 C C . SER B 1 107 ? -3.773 8.609 20.172 1 77.88 107 SER B C 1
ATOM 2221 O O . SER B 1 107 ? -3.668 9.836 20.047 1 77.88 107 SER B O 1
ATOM 2223 N N . ASP B 1 108 ? -2.773 7.805 20.391 1 77.44 108 ASP B N 1
ATOM 2224 C CA . ASP B 1 108 ? -1.419 8.328 20.547 1 77.44 108 ASP B CA 1
ATOM 2225 C C . ASP B 1 108 ? -0.902 8.898 19.234 1 77.44 108 ASP B C 1
ATOM 2227 O O . ASP B 1 108 ? -0.194 9.906 19.219 1 77.44 108 ASP B O 1
ATOM 2231 N N . ILE B 1 109 ? -1.21 8.25 18.141 1 75.75 109 ILE B N 1
ATOM 2232 C CA . ILE B 1 109 ? -0.783 8.703 16.828 1 75.75 109 ILE B CA 1
ATOM 2233 C C . ILE B 1 109 ? -1.422 10.055 16.5 1 75.75 109 ILE B C 1
ATOM 2235 O O . ILE B 1 109 ? -0.777 10.938 15.93 1 75.75 109 ILE B O 1
ATOM 2239 N N . ARG B 1 110 ? -2.666 10.18 16.938 1 72.69 110 ARG B N 1
ATOM 2240 C CA . ARG B 1 110 ? -3.354 11.445 16.734 1 72.69 110 ARG B CA 1
ATOM 2241 C C . ARG B 1 110 ? -2.648 12.578 17.469 1 72.69 110 ARG B C 1
ATOM 2243 O O . ARG B 1 110 ? -2.482 13.672 16.938 1 72.69 110 ARG B O 1
ATOM 2250 N N . ILE B 1 111 ? -2.213 12.312 18.641 1 72.38 111 ILE B N 1
ATOM 2251 C CA . ILE B 1 111 ? -1.485 13.289 19.453 1 72.38 111 ILE B CA 1
ATOM 2252 C C . ILE B 1 111 ? -0.116 13.555 18.828 1 72.38 111 ILE B C 1
ATOM 2254 O O . ILE B 1 111 ? 0.323 14.703 18.75 1 72.38 111 ILE B O 1
ATOM 2258 N N . GLY B 1 112 ? 0.439 12.531 18.391 1 72.12 112 GLY B N 1
ATOM 2259 C CA . GLY B 1 112 ? 1.734 12.641 17.734 1 72.12 112 GLY B CA 1
ATOM 2260 C C . GLY B 1 112 ? 1.677 13.391 16.422 1 72.12 112 GLY B C 1
ATOM 2261 O O . GLY B 1 112 ? 2.625 14.086 16.062 1 72.12 112 GLY B O 1
ATOM 2262 N N . PHE B 1 113 ? 0.513 13.242 15.828 1 74.81 113 PHE B N 1
ATOM 2263 C CA . PHE B 1 113 ? 0.275 13.953 14.578 1 74.81 113 PHE B CA 1
ATOM 2264 C C . PHE B 1 113 ? 0.516 15.453 14.75 1 74.81 113 PHE B C 1
ATOM 2266 O O . PHE B 1 113 ? 1.176 16.078 13.914 1 74.81 113 PHE B O 1
ATOM 2273 N N . ILE B 1 114 ? 0.014 15.898 15.773 1 74.25 114 ILE B N 1
ATOM 2274 C CA . ILE B 1 114 ? 0.141 17.328 16.047 1 74.25 114 ILE B CA 1
ATOM 2275 C C . ILE B 1 114 ? 1.616 17.688 16.188 1 74.25 114 ILE B C 1
ATOM 2277 O O . ILE B 1 114 ? 2.07 18.703 15.648 1 74.25 114 ILE B O 1
ATOM 2281 N N . LYS B 1 115 ? 2.297 16.844 16.875 1 74 115 LYS B N 1
ATOM 2282 C CA . LYS B 1 115 ? 3.723 17.078 17.078 1 74 115 LYS B CA 1
ATOM 2283 C C . LYS B 1 115 ? 4.484 17 15.758 1 74 115 LYS B C 1
ATOM 2285 O O . LYS B 1 115 ? 5.379 17.812 15.5 1 74 115 LYS B O 1
ATOM 2290 N N . VAL B 1 116 ? 4.105 16.156 14.953 1 76.5 116 VAL B N 1
ATOM 2291 C CA . VAL B 1 116 ? 4.789 15.945 13.672 1 76.5 116 VAL B CA 1
ATOM 2292 C C . VAL B 1 116 ? 4.496 17.125 12.742 1 76.5 116 VAL B C 1
ATOM 2294 O O . VAL B 1 116 ? 5.391 17.609 12.039 1 76.5 116 VAL B O 1
ATOM 2297 N N . ILE B 1 117 ? 3.281 17.516 12.797 1 76.31 117 ILE B N 1
ATOM 2298 C CA . ILE B 1 117 ? 2.902 18.641 11.953 1 76.31 117 ILE B CA 1
ATOM 2299 C C . ILE B 1 117 ? 3.707 19.875 12.352 1 76.31 117 ILE B C 1
ATOM 2301 O O . ILE B 1 117 ? 4.191 20.609 11.484 1 76.31 117 ILE B O 1
ATOM 2305 N N . HIS B 1 118 ? 3.717 20.047 13.586 1 76.75 118 HIS B N 1
ATOM 2306 C CA . HIS B 1 118 ? 4.453 21.203 14.078 1 76.75 118 HIS B CA 1
ATOM 2307 C C . HIS B 1 118 ? 5.93 21.125 13.703 1 76.75 118 HIS B C 1
ATOM 2309 O O . HIS B 1 118 ? 6.523 22.109 13.281 1 76.75 118 HIS B O 1
ATOM 2315 N N . PHE B 1 119 ? 6.418 19.969 13.875 1 76.38 119 PHE B N 1
ATOM 2316 C CA . PHE B 1 119 ? 7.828 19.766 13.562 1 76.38 119 PHE B CA 1
ATOM 2317 C C . PHE B 1 119 ? 8.086 19.953 12.078 1 76.38 119 PHE B C 1
ATOM 2319 O O . PHE B 1 119 ? 9.016 20.656 11.68 1 76.38 119 PHE B O 1
ATOM 2326 N N . THR B 1 120 ? 7.367 19.328 11.281 1 78.56 120 THR B N 1
ATOM 2327 C CA . THR B 1 120 ? 7.551 19.391 9.828 1 78.56 120 THR B CA 1
ATOM 2328 C C . THR B 1 120 ? 7.387 20.812 9.32 1 78.56 120 THR B C 1
ATOM 2330 O O . THR B 1 120 ? 8.156 21.266 8.469 1 78.56 120 THR B O 1
ATOM 2333 N N . THR B 1 121 ? 6.391 21.5 9.828 1 80 121 THR B N 1
ATOM 2334 C CA . THR B 1 121 ? 6.172 22.875 9.414 1 80 121 THR B CA 1
ATOM 2335 C C . THR B 1 121 ? 7.363 23.75 9.797 1 80 121 THR B C 1
ATOM 2337 O O . THR B 1 121 ? 7.812 24.578 9 1 80 121 THR B O 1
ATOM 2340 N N . SER B 1 122 ? 7.836 23.531 10.945 1 80.62 122 SER B N 1
ATOM 2341 C CA . SER B 1 122 ? 8.969 24.328 11.422 1 80.62 122 SER B CA 1
ATOM 2342 C C . SER B 1 122 ? 10.203 24.094 10.555 1 80.62 122 SER B C 1
ATOM 2344 O O . SER B 1 122 ? 10.945 25.031 10.258 1 80.62 122 SER B O 1
ATOM 2346 N N . GLN B 1 123 ? 10.383 22.859 10.164 1 80.94 123 GLN B N 1
ATOM 2347 C CA . GLN B 1 123 ? 11.547 22.516 9.352 1 80.94 123 GLN B CA 1
ATOM 2348 C C . GLN B 1 123 ? 11.43 23.125 7.953 1 80.94 123 GLN B C 1
ATOM 2350 O O . GLN B 1 123 ? 12.422 23.594 7.395 1 80.94 123 GLN B O 1
ATOM 2355 N N . VAL B 1 124 ? 10.312 23.125 7.441 1 79.88 124 VAL B N 1
ATOM 2356 C CA . VAL B 1 124 ? 10.078 23.688 6.121 1 79.88 124 VAL B CA 1
ATOM 2357 C C . VAL B 1 124 ? 10.266 25.203 6.18 1 79.88 124 VAL B C 1
ATOM 2359 O O . VAL B 1 124 ? 10.883 25.797 5.297 1 79.88 124 VAL B O 1
ATOM 2362 N N . LEU B 1 125 ? 9.734 25.797 7.25 1 80.69 125 LEU B N 1
ATOM 2363 C CA . LEU B 1 125 ? 9.867 27.25 7.422 1 80.69 125 LEU B CA 1
ATOM 2364 C C . LEU B 1 125 ? 11.328 27.641 7.598 1 80.69 125 LEU B C 1
ATOM 2366 O O . LEU B 1 125 ? 11.773 28.641 7.027 1 80.69 125 LEU B O 1
ATOM 2370 N N . LYS B 1 126 ? 12.008 26.906 8.375 1 81.75 126 LYS B N 1
ATOM 2371 C CA . LYS B 1 126 ? 13.43 27.172 8.57 1 81.75 126 LYS B CA 1
ATOM 2372 C C . LYS B 1 126 ? 14.195 27.078 7.254 1 81.75 126 LYS B C 1
ATOM 2374 O O . LYS B 1 126 ? 15.086 27.891 6.984 1 81.75 126 LYS B O 1
ATOM 2379 N N . PHE B 1 127 ? 13.859 26.094 6.539 1 79.88 127 PHE B N 1
ATOM 2380 C CA . PHE B 1 127 ? 14.5 25.938 5.242 1 79.88 127 PHE B CA 1
ATOM 2381 C C . PHE B 1 127 ? 14.203 27.109 4.328 1 79.88 127 PHE B C 1
ATOM 2383 O O . PHE B 1 127 ? 15.102 27.656 3.691 1 79.88 127 PHE B O 1
ATOM 2390 N N . LEU B 1 128 ? 12.984 27.469 4.309 1 81.94 128 LEU B N 1
ATOM 2391 C CA . LEU B 1 128 ? 12.586 28.609 3.484 1 81.94 128 LEU B CA 1
ATOM 2392 C C . LEU B 1 128 ? 13.281 29.875 3.945 1 81.94 128 LEU B C 1
ATOM 2394 O O . LEU B 1 128 ? 13.75 30.672 3.123 1 81.94 128 LEU B O 1
ATOM 2398 N N . LYS B 1 129 ? 13.297 30.078 5.203 1 83.12 129 LYS B N 1
ATOM 2399 C CA . LYS B 1 129 ? 13.969 31.25 5.762 1 83.12 129 LYS B CA 1
ATOM 2400 C C . LYS B 1 129 ? 15.445 31.281 5.355 1 83.12 129 LYS B C 1
ATOM 2402 O O . LYS B 1 129 ? 15.969 32.344 5.012 1 83.12 129 LYS B O 1
ATOM 2407 N N . ASN B 1 130 ? 15.961 30.109 5.371 1 84 130 ASN B N 1
ATOM 2408 C CA . ASN B 1 130 ? 17.359 30.016 4.988 1 84 130 ASN B CA 1
ATOM 2409 C C . ASN B 1 130 ? 17.562 30.328 3.506 1 84 130 ASN B C 1
ATOM 2411 O O . ASN B 1 130 ? 18.625 30.766 3.098 1 84 130 ASN B O 1
ATOM 2415 N N . GLN B 1 131 ? 16.562 30.016 2.691 1 80.06 131 GLN B N 1
ATOM 2416 C CA . GLN B 1 131 ? 16.641 30.328 1.268 1 80.06 131 GLN B CA 1
ATOM 2417 C C . GLN B 1 131 ? 16.188 31.75 0.99 1 80.06 131 GLN B C 1
ATOM 2419 O O . GLN B 1 131 ? 16.234 32.219 -0.153 1 80.06 131 GLN B O 1
ATOM 2424 N N . GLY B 1 132 ? 15.797 32.469 2.004 1 84.75 132 GLY B N 1
ATOM 2425 C CA . GLY B 1 132 ? 15.445 33.875 1.883 1 84.75 132 GLY B CA 1
ATOM 2426 C C . GLY B 1 132 ? 13.961 34.094 1.627 1 84.75 132 GLY B C 1
ATOM 2427 O O . GLY B 1 132 ? 13.555 35.156 1.196 1 84.75 132 GLY B O 1
ATOM 2428 N N . ILE B 1 133 ? 13.266 32.969 1.582 1 77.62 133 ILE B N 1
ATOM 2429 C CA . ILE B 1 133 ? 11.828 33.094 1.363 1 77.62 133 ILE B CA 1
ATOM 2430 C C . ILE B 1 133 ? 11.133 33.375 2.693 1 77.62 133 ILE B C 1
ATOM 2432 O O . ILE B 1 133 ? 11.227 32.562 3.625 1 77.62 133 ILE B O 1
ATOM 2436 N N . ASP B 1 134 ? 10.672 34.594 2.986 1 71.94 134 ASP B N 1
ATOM 2437 C CA . ASP B 1 134 ? 9.961 34.938 4.207 1 71.94 134 ASP B CA 1
ATOM 2438 C C . ASP B 1 134 ? 8.492 34.531 4.129 1 71.94 134 ASP B C 1
ATOM 2440 O O . ASP B 1 134 ? 7.766 35 3.244 1 71.94 134 ASP B O 1
ATOM 2444 N N . VAL B 1 135 ? 8.109 33.406 4.602 1 68.81 135 VAL B N 1
ATOM 2445 C CA . VAL B 1 135 ? 6.707 33 4.652 1 68.81 135 VAL B CA 1
ATOM 2446 C C . VAL B 1 135 ? 6.059 33.562 5.914 1 68.81 135 VAL B C 1
ATOM 2448 O O . VAL B 1 135 ? 6.559 33.375 7.023 1 68.81 135 VAL B O 1
ATOM 2451 N N . PRO B 1 136 ? 5.109 34.594 5.816 1 63.12 136 PRO B N 1
ATOM 2452 C CA . PRO B 1 136 ? 4.461 35.125 7.016 1 63.12 136 PRO B CA 1
ATOM 2453 C C . PRO B 1 136 ? 3.742 34.062 7.832 1 63.12 136 PRO B C 1
ATOM 2455 O O . PRO B 1 136 ? 2.893 33.344 7.297 1 63.12 136 PRO B O 1
ATOM 2458 N N . VAL B 1 137 ? 4.445 33.344 8.617 1 59.66 137 VAL B N 1
ATOM 2459 C CA . VAL B 1 137 ? 3.809 32.375 9.516 1 59.66 137 VAL B CA 1
ATOM 2460 C C . VAL B 1 137 ? 2.953 33.125 10.539 1 59.66 137 VAL B C 1
ATOM 2462 O O . VAL B 1 137 ? 3.463 33.938 11.305 1 59.66 137 VAL B O 1
ATOM 2465 N N . GLU B 1 138 ? 1.773 33.469 10.305 1 49.84 138 GLU B N 1
ATOM 2466 C CA . GLU B 1 138 ? 0.977 33.969 11.414 1 49.84 138 GLU B CA 1
ATOM 2467 C C . GLU B 1 138 ? 1.028 33.031 12.609 1 49.84 138 GLU B C 1
ATOM 2469 O O . GLU B 1 138 ? 0.751 31.844 12.484 1 49.84 138 GLU B O 1
ATOM 2474 N N . GLU B 1 139 ? 1.927 33.125 13.547 1 46 139 GLU B N 1
ATOM 2475 C CA . GLU B 1 139 ? 2.059 32.438 14.836 1 46 139 GLU B CA 1
ATOM 2476 C C . GLU B 1 139 ? 0.717 31.891 15.312 1 46 139 GLU B C 1
ATOM 2478 O O . GLU B 1 139 ? 0.671 31.016 16.172 1 46 139 GLU B O 1
ATOM 2483 N N . GLY B 1 140 ? -0.475 32.5 15.211 1 43.19 140 GLY B N 1
ATOM 2484 C CA . GLY B 1 140 ? -1.782 32.25 15.805 1 43.19 140 GLY B CA 1
ATOM 2485 C C . GLY B 1 140 ? -2.402 30.938 15.367 1 43.19 140 GLY B C 1
ATOM 2486 O O . GLY B 1 140 ? -3.301 30.422 16.031 1 43.19 140 GLY B O 1
ATOM 2487 N N . GLN B 1 141 ? -2.369 30.547 14.102 1 43.91 141 GLN B N 1
ATOM 2488 C CA . GLN B 1 141 ? -3.291 29.547 13.562 1 43.91 141 GLN B CA 1
ATOM 2489 C C . GLN B 1 141 ? -2.836 28.141 13.914 1 43.91 141 GLN B C 1
ATOM 2491 O O . GLN B 1 141 ? -3.611 27.188 13.797 1 43.91 141 GLN B O 1
ATOM 2496 N N . ILE B 1 142 ? -1.53 27.891 13.812 1 45.72 142 ILE B N 1
ATOM 2497 C CA . ILE B 1 142 ? -1.225 26.547 14.25 1 45.72 142 ILE B CA 1
ATOM 2498 C C . ILE B 1 142 ? -1.394 26.438 15.766 1 45.72 142 ILE B C 1
ATOM 2500 O O . ILE B 1 142 ? -0.408 26.359 16.5 1 45.72 142 ILE B O 1
ATOM 2504 N N . LYS B 1 143 ? -1.897 27.422 16.547 1 41.22 143 LYS B N 1
ATOM 2505 C CA . LYS B 1 143 ? -2.289 27.312 17.953 1 41.22 143 LYS B CA 1
ATOM 2506 C C . LYS B 1 143 ? -2.803 25.906 18.266 1 41.22 143 LYS B C 1
ATOM 2508 O O . LYS B 1 143 ? -3.377 25.234 17.406 1 41.22 143 LYS B O 1
ATOM 2513 N N . GLU B 1 144 ? -2.387 25.344 19.328 1 39.94 144 GLU B N 1
ATOM 2514 C CA . GLU B 1 144 ? -2.904 24.188 20.047 1 39.94 144 GLU B CA 1
ATOM 2515 C C . GLU B 1 144 ? -4.41 24.047 19.859 1 39.94 144 GLU B C 1
ATOM 2517 O O . GLU B 1 144 ? -5.195 24.578 20.641 1 39.94 144 GLU B O 1
ATOM 2522 N N . GLU B 1 145 ? -5.008 24.422 18.844 1 36.91 145 GLU B N 1
ATOM 2523 C CA . GLU B 1 145 ? -6.414 24.047 18.938 1 36.91 145 GLU B CA 1
ATOM 2524 C C . GLU B 1 145 ? -6.59 22.797 19.797 1 36.91 145 GLU B C 1
ATOM 2526 O O . GLU B 1 145 ? -5.965 21.766 19.531 1 36.91 145 GLU B O 1
ATOM 2531 N N . GLU B 1 146 ? -6.82 23 21.016 1 35.75 146 GLU B N 1
ATOM 2532 C CA . GLU B 1 146 ? -7.352 22.031 21.969 1 35.75 146 GLU B CA 1
ATOM 2533 C C . GLU B 1 146 ? -8.125 20.922 21.266 1 35.75 146 GLU B C 1
ATOM 2535 O O . GLU B 1 146 ? -9.234 21.125 20.797 1 35.75 146 GLU B O 1
ATOM 2540 N N . VAL B 1 147 ? -7.68 20.375 20.266 1 40.22 147 VAL B N 1
ATOM 2541 C CA . VAL B 1 147 ? -8.281 19.062 20 1 40.22 147 VAL B CA 1
ATOM 2542 C C . VAL B 1 147 ? -8.969 18.547 21.25 1 40.22 147 VAL B C 1
ATOM 2544 O O . VAL B 1 147 ? -8.297 18.188 22.219 1 40.22 147 VAL B O 1
ATOM 2547 N N . SER B 1 148 ? -9.867 19.234 21.859 1 36.59 148 SER B N 1
ATOM 2548 C CA . SER B 1 148 ? -10.789 18.953 22.969 1 36.59 148 SER B CA 1
ATOM 2549 C C . SER B 1 148 ? -11.055 17.453 23.094 1 36.59 148 SER B C 1
ATOM 2551 O O . SER B 1 148 ? -11.32 16.781 22.109 1 36.59 148 SER B O 1
ATOM 2553 N N . THR B 1 149 ? -10.688 16.656 24.188 1 38.56 149 THR B N 1
ATOM 2554 C CA . THR B 1 149 ? -11.188 15.5 24.906 1 38.56 149 THR B CA 1
ATOM 2555 C C . THR B 1 149 ? -12.672 15.289 24.641 1 38.56 149 THR B C 1
ATOM 2557 O O . THR B 1 149 ? -13.258 14.289 25.062 1 38.56 149 THR B O 1
ATOM 2560 N N . GLU B 1 150 ? -13.43 16.281 24.219 1 36.5 150 GLU B N 1
ATOM 2561 C CA . GLU B 1 150 ? -14.875 16.266 24.031 1 36.5 150 GLU B CA 1
ATOM 2562 C C . GLU B 1 150 ? -15.258 15.523 22.75 1 36.5 150 GLU B C 1
ATOM 2564 O O . GLU B 1 150 ? -16.234 14.781 22.734 1 36.5 150 GLU B O 1
ATOM 2569 N N . ASP B 1 151 ? -14.641 15.703 21.609 1 40.41 151 ASP B N 1
ATOM 2570 C CA . ASP B 1 151 ? -15.109 14.891 20.5 1 40.41 151 ASP B CA 1
ATOM 2571 C C . ASP B 1 151 ? -14.609 13.453 20.609 1 40.41 151 ASP B C 1
ATOM 2573 O O . ASP B 1 151 ? -15.25 12.523 20.125 1 40.41 151 ASP B O 1
ATOM 2577 N N . LEU B 1 152 ? -13.508 13.078 21.203 1 37.84 152 LEU B N 1
ATOM 2578 C CA . LEU B 1 152 ? -13.18 11.758 21.719 1 37.84 152 LEU B CA 1
ATOM 2579 C C . LEU B 1 152 ? -14.117 11.367 22.859 1 37.84 152 LEU B C 1
ATOM 2581 O O . LEU B 1 152 ? -14.445 10.188 23.016 1 37.84 152 LEU B O 1
ATOM 2585 N N . GLU B 1 153 ? -14.5 12.109 23.766 1 38.38 153 GLU B N 1
ATOM 2586 C CA . GLU B 1 153 ? -15.547 11.906 24.766 1 38.38 153 GLU B CA 1
ATOM 2587 C C . GLU B 1 153 ? -16.922 11.812 24.109 1 38.38 153 GLU B C 1
ATOM 2589 O O . GLU B 1 153 ? -17.812 11.125 24.625 1 38.38 153 GLU B O 1
ATOM 2594 N N . THR B 1 154 ? -17.266 12.547 23.156 1 38.53 154 THR B N 1
ATOM 2595 C CA . THR B 1 154 ? -18.562 12.398 22.5 1 38.53 154 THR B CA 1
ATOM 2596 C C . THR B 1 154 ? -18.609 11.102 21.688 1 38.53 154 THR B C 1
ATOM 2598 O O . THR B 1 154 ? -19.625 10.422 21.656 1 38.53 154 THR B O 1
ATOM 2601 N N . SER B 1 155 ? -17.562 10.688 21.078 1 40.47 155 SER B N 1
ATOM 2602 C CA . SER B 1 155 ? -17.656 9.367 20.453 1 40.47 155 SER B CA 1
ATOM 2603 C C . SER B 1 155 ? -17.609 8.266 21.5 1 40.47 155 SER B C 1
ATOM 2605 O O . SER B 1 155 ? -18.125 7.168 21.281 1 40.47 155 SER B O 1
ATOM 2607 N N . ARG B 1 156 ? -16.922 8.406 22.609 1 40.12 156 ARG B N 1
ATOM 2608 C CA . ARG B 1 156 ? -17.062 7.492 23.734 1 40.12 156 ARG B CA 1
ATOM 2609 C C . ARG B 1 156 ? -18.422 7.66 24.406 1 40.12 156 ARG B C 1
ATOM 2611 O O . ARG B 1 156 ? -19.016 6.68 24.859 1 40.12 156 ARG B O 1
ATOM 2618 N N . GLY B 1 157 ? -18.953 8.766 24.578 1 39.31 157 GLY B N 1
ATOM 2619 C CA . GLY B 1 157 ? -20.25 9 25.188 1 39.31 157 GLY B CA 1
ATOM 2620 C C . GLY B 1 157 ? -21.406 8.438 24.375 1 39.31 157 GLY B C 1
ATOM 2621 O O . GLY B 1 157 ? -22.422 8.031 24.938 1 39.31 157 GLY B O 1
ATOM 2622 N N . GLU B 1 158 ? -21.484 8.586 23.125 1 38.75 158 GLU B N 1
ATOM 2623 C CA . GLU B 1 158 ? -22.578 7.957 22.391 1 38.75 158 GLU B CA 1
ATOM 2624 C C . GLU B 1 158 ? -22.5 6.434 22.484 1 38.75 158 GLU B C 1
ATOM 2626 O O . GLU B 1 158 ? -23.531 5.758 22.516 1 38.75 158 GLU B O 1
ATOM 2631 N N . VAL B 1 159 ? -21.406 5.82 22.688 1 41.28 159 VAL B N 1
ATOM 2632 C CA . VAL B 1 159 ? -21.406 4.383 22.922 1 41.28 159 VAL B CA 1
ATOM 2633 C C . VAL B 1 159 ? -21.859 4.094 24.359 1 41.28 159 VAL B C 1
ATOM 2635 O O . VAL B 1 159 ? -22.359 3.002 24.641 1 41.28 159 VAL B O 1
ATOM 2638 N N . THR B 1 160 ? -21.484 4.922 25.281 1 37.31 160 THR B N 1
ATOM 2639 C CA . THR B 1 160 ? -21.984 4.605 26.625 1 37.31 160 THR B CA 1
ATOM 2640 C C . THR B 1 160 ? -23.484 4.879 26.719 1 37.31 160 THR B C 1
ATOM 2642 O O . THR B 1 160 ? -24.188 4.211 27.469 1 37.31 160 THR B O 1
ATOM 2645 N N . ASP B 1 161 ? -23.953 5.934 26.062 1 38.34 161 ASP B N 1
ATOM 2646 C CA . ASP B 1 161 ? -25.375 6.129 26.312 1 38.34 161 ASP B CA 1
ATOM 2647 C C . ASP B 1 161 ? -26.203 5.047 25.625 1 38.34 161 ASP B C 1
ATOM 2649 O O . ASP B 1 161 ? -27.344 4.766 26.031 1 38.34 161 ASP B O 1
ATOM 2653 N N . SER B 1 162 ? -25.672 4.504 24.484 1 38.09 162 SER B N 1
ATOM 2654 C CA . SER B 1 162 ? -26.672 3.584 23.953 1 38.09 162 SER B CA 1
ATOM 2655 C C . SER B 1 162 ? -26.75 2.309 24.781 1 38.09 162 SER B C 1
ATOM 2657 O O . SER B 1 162 ? -27.516 1.396 24.469 1 38.09 162 SER B O 1
ATOM 2659 N N . SER B 1 163 ? -25.719 2.137 25.672 1 33.69 163 SER B N 1
ATOM 2660 C CA . SER B 1 163 ? -25.969 0.978 26.516 1 33.69 163 SER B CA 1
ATOM 2661 C C . SER B 1 163 ? -26.922 1.329 27.656 1 33.69 163 SER B C 1
ATOM 2663 O O . SER B 1 163 ? -27.078 0.555 28.594 1 33.69 163 SER B O 1
ATOM 2665 N N . ASN B 1 164 ? -27.406 2.533 27.719 1 28.61 164 ASN B N 1
ATOM 2666 C CA . ASN B 1 164 ? -28.547 2.441 28.625 1 28.61 164 ASN B CA 1
ATOM 2667 C C . ASN B 1 164 ? -29.797 1.957 27.906 1 28.61 164 ASN B C 1
ATOM 2669 O O . ASN B 1 164 ? -30.094 2.398 26.797 1 28.61 164 ASN B O 1
#

Organism: Galdieria sulphuraria (NCBI:txid130081)

Secondary structure (DSSP, 8-state):
-HHHHHHHHHHIIIIIHHHHHHHHHHHTT-HHHHHHHHHHHHHHHHHHHHHHHHHHHHTT-TTHHHHHHHHHHHHH-TTTTHHHHHIIIIIHHHHHHSHHHHHHHHHHHHHHHHHHHHHHHHHHHHHHHHHT------TTSSS-----HHHHHHHHHHHHHTT-/-HHHHHHHHHHIIIIIHHHHHHHHHHHTT-HHHHHHHHHHHHHHHHHHHHHHHHHHHHTT-TTHHHHHHHHHHHHH-TTTTHHHHHIIIIIHHHHHHSHHHHHHHHHHHHHHHHHHHHHHHHHHHHHHHHHT------TTSSS-----HHHHHHHHHHHHHTT-

InterPro domains:
  IPR004345 TB2/DP1/HVA22 [PF03134] (18-94)
  IPR004345 TB2/DP1/HVA22 [PTHR12300] (11-121)

Sequence (328 aa):
MGNTISKLGCNVFGYFYPIYCTLTALKNNEDEKTKEWARNWLVLSCFFLSERLVEPLLQVLPLYAEVKLVLILWLTIPQFRGAEIVYKEYLLPFFSMHENSLDRLVSDIRIGFIKVIHFTTSQVLKFLKNQGIDVPVEEGQIKEEEVSTEDLETSRGEVTDSSNMGNTISKLGCNVFGYFYPIYCTLTALKNNEDEKTKEWARNWLVLSCFFLSERLVEPLLQVLPLYAEVKLVLILWLTIPQFRGAEIVYKEYLLPFFSMHENSLDRLVSDIRIGFIKVIHFTTSQVLKFLKNQGIDVPVEEGQIKEEEVSTEDLETSRGEVTDSSN

Solvent-accessible surface area (backbone atoms only — not comparable to full-atom values): 17785 Å² total; per-residue (Å²): 111,73,55,55,55,24,48,49,47,36,48,40,50,64,42,52,50,53,43,51,54,39,49,52,20,57,74,68,66,34,62,69,57,34,49,52,45,37,39,30,51,46,48,52,50,52,51,54,56,52,39,67,71,39,42,81,62,44,69,70,45,94,57,40,45,44,52,50,28,52,52,40,49,39,34,59,39,73,89,64,40,34,17,56,49,48,38,64,68,45,51,47,52,53,45,67,73,40,43,68,60,51,52,50,48,52,55,49,46,56,56,43,43,55,52,47,50,54,49,43,51,49,52,52,48,51,52,33,47,72,73,66,46,81,70,87,69,67,78,70,74,80,45,78,67,70,78,54,70,53,65,62,41,47,60,49,42,57,58,56,54,66,70,99,111,74,54,57,55,23,47,50,46,35,48,41,47,64,42,52,48,55,44,50,53,39,50,51,20,57,75,67,68,34,62,70,56,33,50,53,44,36,40,30,50,44,46,52,48,54,50,55,55,51,39,67,72,40,42,81,62,45,70,71,44,94,56,39,46,43,52,50,28,53,53,40,49,40,33,57,39,73,91,65,41,33,19,57,49,49,38,62,69,46,51,48,52,52,44,69,72,38,42,69,60,50,52,50,47,50,54,49,47,56,57,45,45,55,53,48,50,52,48,43,50,50,53,52,49,51,50,33,47,72,73,66,45,82,71,88,69,68,77,71,74,81,44,79,67,68,75,55,70,54,64,63,41,48,60,50,41,57,59,54,54,67,71,100